Protein AF-A0A7S2HS00-F1 (afdb_monomer)

Structure (mmCIF, N/CA/C/O backbone):
data_AF-A0A7S2HS00-F1
#
_entry.id   AF-A0A7S2HS00-F1
#
loop_
_atom_site.group_PDB
_atom_site.id
_atom_site.type_symbol
_atom_site.label_atom_id
_atom_site.label_alt_id
_atom_site.label_comp_id
_atom_site.label_asym_id
_atom_site.label_entity_id
_atom_site.label_seq_id
_atom_site.pdbx_PDB_ins_code
_atom_site.Cartn_x
_atom_site.Cartn_y
_atom_site.Cartn_z
_atom_site.occupancy
_atom_site.B_iso_or_equiv
_atom_site.auth_seq_id
_atom_site.auth_comp_id
_atom_site.auth_asym_id
_atom_site.auth_atom_id
_atom_site.pdbx_PDB_model_num
ATOM 1 N N . LEU A 1 1 ? 16.076 -47.999 -52.459 1.00 52.12 1 LEU A N 1
ATOM 2 C CA . LEU A 1 1 ? 17.118 -47.129 -51.863 1.00 52.12 1 LEU A CA 1
ATOM 3 C C . LEU A 1 1 ? 16.579 -46.025 -50.929 1.00 52.12 1 LEU A C 1
ATOM 5 O O . LEU A 1 1 ? 17.383 -45.215 -50.504 1.00 52.12 1 LEU A O 1
ATOM 9 N N . ASN A 1 2 ? 15.296 -45.996 -50.517 1.00 56.28 2 ASN A N 1
ATOM 10 C CA . ASN A 1 2 ? 14.739 -44.818 -49.812 1.00 56.28 2 ASN A CA 1
ATOM 11 C C . ASN A 1 2 ? 14.137 -45.056 -48.410 1.00 56.28 2 ASN A C 1
ATOM 13 O O . ASN A 1 2 ? 13.629 -44.123 -47.804 1.00 56.28 2 ASN A O 1
ATOM 17 N N . THR A 1 3 ? 14.179 -46.273 -47.862 1.00 52.94 3 THR A N 1
ATOM 18 C CA . THR A 1 3 ? 13.573 -46.592 -46.550 1.00 52.94 3 THR A CA 1
ATOM 19 C C . THR A 1 3 ? 14.508 -46.339 -45.362 1.00 52.94 3 THR A C 1
ATOM 21 O O . THR A 1 3 ? 14.047 -45.945 -44.294 1.00 52.94 3 THR A O 1
ATOM 24 N N . HIS A 1 4 ? 15.825 -46.482 -45.542 1.00 52.22 4 HIS A N 1
ATOM 25 C CA . HIS A 1 4 ? 16.803 -46.249 -44.469 1.00 52.22 4 HIS A CA 1
ATOM 26 C C . HIS A 1 4 ? 16.978 -44.763 -44.111 1.00 52.22 4 HIS A C 1
ATOM 28 O O . HIS A 1 4 ? 17.167 -44.438 -42.942 1.00 52.22 4 HIS A O 1
ATOM 34 N N . ALA A 1 5 ? 16.855 -43.857 -45.086 1.00 54.06 5 ALA A N 1
ATOM 35 C CA . ALA A 1 5 ? 16.971 -42.415 -44.854 1.00 54.06 5 ALA A CA 1
ATOM 36 C C . ALA A 1 5 ? 15.783 -41.847 -44.050 1.00 54.06 5 ALA A C 1
ATOM 38 O O . ALA A 1 5 ? 15.967 -40.999 -43.180 1.00 54.06 5 ALA A O 1
ATOM 39 N N . VAL A 1 6 ? 14.572 -42.366 -44.284 1.00 58.53 6 VAL A N 1
ATOM 40 C CA . VAL A 1 6 ? 13.351 -41.940 -43.576 1.00 58.53 6 VAL A CA 1
ATOM 41 C C . VAL A 1 6 ? 13.361 -42.412 -42.118 1.00 58.53 6 VAL A C 1
ATOM 43 O O . VAL A 1 6 ? 13.014 -41.645 -41.223 1.00 58.53 6 VAL A O 1
ATOM 46 N N . ALA A 1 7 ? 13.827 -43.638 -41.857 1.00 58.53 7 ALA A N 1
ATOM 47 C CA . ALA A 1 7 ? 13.957 -44.164 -40.496 1.00 58.53 7 ALA A CA 1
ATOM 48 C C . ALA A 1 7 ? 14.999 -43.391 -39.662 1.00 58.53 7 ALA A C 1
ATOM 50 O O . ALA A 1 7 ? 14.760 -43.098 -38.491 1.00 58.53 7 ALA A O 1
ATOM 51 N N . ALA A 1 8 ? 16.125 -43.005 -40.271 1.00 59.31 8 ALA A N 1
ATOM 52 C CA . ALA A 1 8 ? 17.150 -42.196 -39.611 1.00 59.31 8 ALA A CA 1
ATOM 53 C C . ALA A 1 8 ? 16.656 -40.771 -39.297 1.00 59.31 8 ALA A C 1
ATOM 55 O O . ALA A 1 8 ? 16.894 -40.263 -38.203 1.00 59.31 8 ALA A O 1
ATOM 56 N N . SER A 1 9 ? 15.911 -40.153 -40.221 1.00 59.19 9 SER A N 1
ATOM 57 C CA . SER A 1 9 ? 15.316 -38.825 -40.023 1.00 59.19 9 SER A CA 1
ATOM 58 C C . SER A 1 9 ? 14.244 -38.826 -38.924 1.00 59.19 9 SER A C 1
ATOM 60 O O . SER A 1 9 ? 14.282 -37.972 -38.042 1.00 59.19 9 SER A O 1
ATOM 62 N N . ALA A 1 10 ? 13.362 -39.832 -38.889 1.00 63.59 10 ALA A N 1
ATOM 63 C CA . ALA A 1 10 ? 12.357 -39.972 -37.831 1.00 63.59 10 ALA A CA 1
ATOM 64 C C . ALA A 1 10 ? 12.987 -40.210 -36.443 1.00 63.59 10 ALA A C 1
ATOM 66 O O . ALA A 1 10 ? 12.515 -39.668 -35.442 1.00 63.59 10 ALA A O 1
ATOM 67 N N . SER A 1 11 ? 14.083 -40.975 -36.382 1.00 70.31 11 SER A N 1
ATOM 68 C CA . SER A 1 11 ? 14.831 -41.211 -35.143 1.00 70.31 11 SER A CA 1
ATOM 69 C C . SER A 1 11 ? 15.542 -39.955 -34.629 1.00 70.31 11 SER A C 1
ATOM 71 O O . SER A 1 11 ? 15.651 -39.784 -33.415 1.00 70.31 11 SER A O 1
ATOM 73 N N . ALA A 1 12 ? 16.021 -39.082 -35.520 1.00 69.62 12 ALA A N 1
ATOM 74 C CA . ALA A 1 12 ? 16.642 -37.814 -35.143 1.00 69.62 12 ALA A CA 1
ATOM 75 C C . ALA A 1 12 ? 15.605 -36.836 -34.563 1.00 69.62 12 ALA A C 1
ATOM 77 O O . ALA A 1 12 ? 15.808 -36.298 -33.477 1.00 69.62 12 ALA A O 1
ATOM 78 N N . THR A 1 13 ? 14.442 -36.701 -35.209 1.00 74.75 13 THR A N 1
ATOM 79 C CA . THR A 1 13 ? 13.351 -35.835 -34.731 1.00 74.75 13 THR A CA 1
ATOM 80 C C . THR A 1 13 ? 12.754 -36.309 -33.401 1.00 74.75 13 THR A C 1
ATOM 82 O O . THR A 1 13 ? 12.381 -35.494 -32.559 1.00 74.75 13 THR A O 1
ATOM 85 N N . ALA A 1 14 ? 12.664 -37.624 -33.173 1.00 73.50 14 ALA A N 1
ATOM 86 C CA . ALA A 1 14 ? 12.200 -38.164 -31.893 1.00 73.50 14 ALA A CA 1
ATOM 87 C C . ALA A 1 14 ? 13.172 -37.849 -30.742 1.00 73.50 14 ALA A C 1
ATOM 89 O O . ALA A 1 14 ? 12.737 -37.548 -29.630 1.00 73.50 14 ALA A O 1
ATOM 90 N N . ARG A 1 15 ? 14.481 -37.879 -31.017 1.00 76.44 15 ARG A N 1
ATOM 91 C CA . ARG A 1 15 ? 15.527 -37.567 -30.038 1.00 76.44 15 ARG A CA 1
ATOM 92 C C . ARG A 1 15 ? 15.544 -36.082 -29.674 1.00 76.44 15 ARG A C 1
ATOM 94 O O . ARG A 1 15 ? 15.585 -35.757 -28.495 1.00 76.44 15 ARG A O 1
ATOM 101 N N . GLU A 1 16 ? 15.399 -35.208 -30.664 1.00 74.38 16 GLU A N 1
ATOM 102 C CA . GLU A 1 16 ? 15.321 -33.756 -30.467 1.00 74.38 16 GLU A CA 1
ATOM 103 C C . GLU A 1 16 ? 14.100 -33.355 -29.619 1.00 74.38 16 GLU A C 1
ATOM 105 O O . GLU A 1 16 ? 14.218 -32.580 -28.671 1.00 74.38 16 GLU A O 1
ATOM 110 N N . LYS A 1 17 ? 12.932 -33.968 -29.867 1.00 78.62 17 LYS A N 1
ATOM 111 C CA . LYS A 1 17 ? 11.735 -33.754 -29.033 1.00 78.62 17 LYS A CA 1
ATOM 112 C C . LYS A 1 17 ? 11.910 -34.253 -27.597 1.00 78.62 17 LYS A C 1
ATOM 114 O O . LYS A 1 17 ? 11.411 -33.617 -26.670 1.00 78.62 17 LYS A O 1
ATOM 119 N N . ALA A 1 18 ? 12.599 -35.378 -27.402 1.00 77.31 18 ALA A N 1
ATOM 120 C CA . ALA A 1 18 ? 12.869 -35.915 -26.070 1.00 77.31 18 ALA A CA 1
ATOM 121 C C . ALA A 1 18 ? 13.836 -35.018 -25.278 1.00 77.31 18 ALA A C 1
ATOM 123 O O . ALA A 1 18 ? 13.606 -34.764 -24.096 1.00 77.31 18 ALA A O 1
ATOM 124 N N . GLU A 1 19 ? 14.872 -34.488 -25.933 1.00 80.62 19 GLU A N 1
ATOM 125 C CA . GLU A 1 19 ? 15.810 -33.533 -25.334 1.00 80.62 19 GLU A CA 1
ATOM 126 C C . GLU A 1 19 ? 15.106 -32.213 -24.980 1.00 80.62 19 GLU A C 1
ATOM 128 O O . GLU A 1 19 ? 15.247 -31.720 -23.861 1.00 80.62 19 GLU A O 1
ATOM 133 N N . GLN A 1 20 ? 14.252 -31.690 -25.864 1.00 78.44 20 GLN A N 1
ATOM 134 C CA . GLN A 1 20 ? 13.478 -30.475 -25.596 1.00 78.44 20 GLN A CA 1
ATOM 135 C C . GLN A 1 20 ? 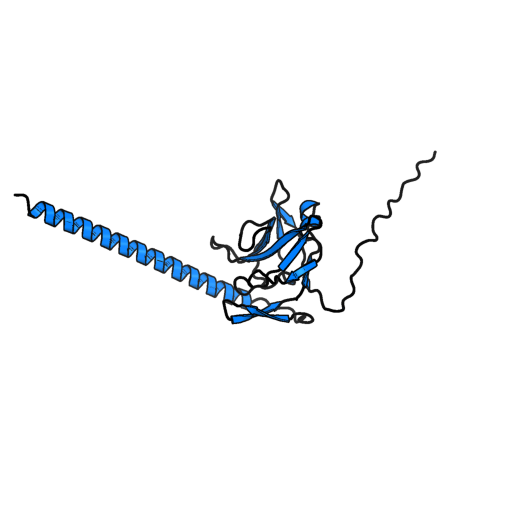12.490 -30.650 -24.428 1.00 78.44 20 GLN A C 1
ATOM 137 O O . GLN A 1 20 ? 12.363 -29.761 -23.583 1.00 78.44 20 GLN A O 1
ATOM 142 N N . ALA A 1 21 ? 11.836 -31.812 -24.328 1.00 78.12 21 ALA A N 1
ATOM 143 C CA . ALA A 1 21 ? 10.960 -32.139 -23.205 1.00 78.12 21 ALA A CA 1
ATOM 144 C C . ALA A 1 21 ? 11.732 -32.250 -21.878 1.00 78.12 21 ALA A C 1
ATOM 146 O O . ALA A 1 21 ? 11.260 -31.759 -20.853 1.00 78.12 21 ALA A O 1
ATOM 147 N N . GLN A 1 22 ? 12.937 -32.833 -21.885 1.00 79.81 22 GLN A N 1
ATOM 148 C CA . GLN A 1 22 ? 13.793 -32.891 -20.696 1.00 79.81 22 GLN A CA 1
ATOM 149 C C . GLN A 1 22 ? 14.272 -31.505 -20.250 1.00 79.81 22 GLN A C 1
ATOM 151 O O . GLN A 1 22 ? 14.261 -31.213 -19.053 1.00 79.81 22 GLN A O 1
ATOM 156 N N . VAL A 1 23 ? 14.654 -30.636 -21.191 1.00 79.81 23 VAL A N 1
ATOM 157 C CA . VAL A 1 23 ? 15.053 -29.252 -20.890 1.00 79.81 23 VAL A CA 1
ATOM 158 C C . VAL A 1 23 ? 13.879 -28.469 -20.299 1.00 79.81 23 VAL A C 1
ATOM 160 O O . VAL A 1 23 ? 14.041 -27.811 -19.273 1.00 79.81 23 VAL A O 1
ATOM 163 N N . SER A 1 24 ? 12.685 -28.594 -20.884 1.00 79.75 24 SER A N 1
ATOM 164 C CA . SER A 1 24 ? 11.474 -27.938 -20.382 1.00 79.75 24 SER A CA 1
ATOM 165 C C . SER A 1 24 ? 11.074 -28.438 -18.989 1.00 79.75 24 SER A C 1
ATOM 167 O O . SER A 1 24 ? 10.797 -27.628 -18.106 1.00 79.75 24 SER A O 1
ATOM 169 N N . ALA A 1 25 ? 11.130 -29.751 -18.744 1.00 78.06 25 ALA A N 1
ATOM 170 C CA . ALA A 1 25 ? 10.836 -30.325 -17.432 1.00 78.06 25 ALA A CA 1
ATOM 171 C C . ALA A 1 25 ? 11.837 -29.867 -16.359 1.00 78.06 25 ALA A C 1
ATOM 173 O O . ALA A 1 25 ? 11.449 -29.572 -15.229 1.00 78.06 25 ALA A O 1
ATOM 174 N N . ARG A 1 26 ? 13.126 -29.758 -16.711 1.00 78.12 26 ARG A N 1
ATOM 175 C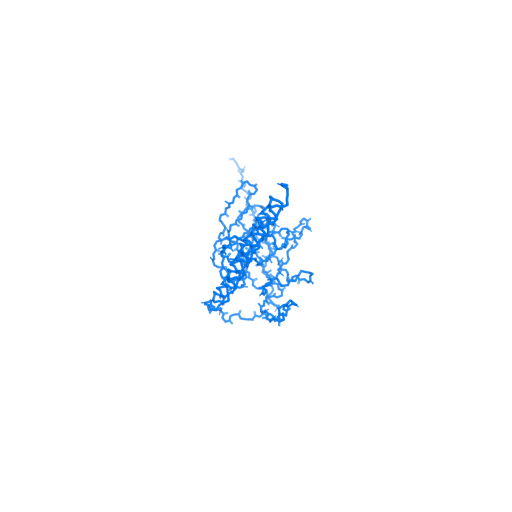 CA . ARG A 1 26 ? 14.157 -29.242 -15.803 1.00 78.12 26 ARG A CA 1
ATOM 176 C C . ARG A 1 26 ? 13.947 -27.761 -15.492 1.00 78.12 26 ARG A C 1
ATOM 178 O O . ARG A 1 26 ? 14.070 -27.380 -14.333 1.00 78.12 26 ARG A O 1
ATOM 185 N N . ALA A 1 27 ? 13.599 -26.951 -16.491 1.00 75.81 27 ALA A N 1
ATOM 186 C CA . ALA A 1 27 ? 13.279 -25.539 -16.293 1.00 75.81 27 ALA A CA 1
ATOM 187 C C . ALA A 1 27 ? 12.050 -25.361 -15.389 1.00 75.81 27 ALA A C 1
ATOM 189 O O . ALA A 1 27 ? 12.101 -24.594 -14.434 1.00 75.81 27 ALA A O 1
ATOM 190 N N . ALA A 1 28 ? 10.982 -26.132 -15.617 1.00 77.94 28 ALA A N 1
ATOM 191 C CA . ALA A 1 28 ? 9.788 -26.100 -14.773 1.00 77.94 28 ALA A CA 1
ATOM 192 C C . ALA A 1 28 ? 10.091 -26.494 -13.318 1.00 77.94 28 ALA A C 1
ATOM 194 O O . ALA A 1 28 ? 9.566 -25.879 -12.391 1.00 77.94 28 ALA A O 1
ATOM 195 N N . ARG A 1 29 ? 10.968 -27.486 -13.108 1.00 79.56 29 ARG A N 1
ATOM 196 C CA . ARG A 1 29 ? 11.377 -27.902 -11.762 1.00 79.56 29 ARG A CA 1
ATOM 197 C C . ARG A 1 29 ? 12.195 -26.830 -11.048 1.00 79.56 29 ARG A C 1
ATOM 199 O O . ARG A 1 29 ? 11.946 -26.590 -9.877 1.00 79.56 29 ARG A O 1
ATOM 206 N N . LEU A 1 30 ? 13.111 -26.167 -11.754 1.00 76.00 30 LEU A N 1
ATOM 207 C CA . LEU A 1 30 ? 13.894 -25.061 -11.198 1.00 76.00 30 LEU A CA 1
ATOM 208 C C . LEU A 1 30 ? 13.001 -23.879 -10.800 1.00 76.00 30 LEU A C 1
ATOM 210 O O . LEU A 1 30 ? 13.152 -23.360 -9.704 1.00 76.00 30 LEU A O 1
ATOM 214 N N . VAL A 1 31 ? 12.012 -23.526 -11.629 1.00 76.06 31 VAL A N 1
ATOM 215 C CA . VAL A 1 31 ? 11.028 -22.478 -11.296 1.00 76.06 31 VAL A CA 1
ATOM 216 C C . VAL A 1 31 ? 10.184 -22.865 -10.075 1.00 76.06 31 VAL A C 1
ATOM 218 O O . VAL A 1 31 ? 9.865 -22.017 -9.246 1.00 76.06 31 VAL A O 1
ATOM 221 N N . ALA A 1 32 ? 9.809 -24.139 -9.941 1.00 73.31 32 ALA A N 1
ATOM 222 C CA . ALA A 1 32 ? 9.067 -24.618 -8.776 1.00 73.31 32 ALA A CA 1
ATOM 223 C C . ALA A 1 32 ? 9.925 -24.626 -7.496 1.00 73.31 32 ALA A C 1
ATOM 225 O O . ALA A 1 32 ? 9.439 -24.231 -6.439 1.00 73.31 32 ALA A O 1
ATOM 226 N N . GLU A 1 33 ? 11.190 -25.047 -7.594 1.00 75.81 33 GLU A N 1
ATOM 227 C CA . GLU A 1 33 ? 12.163 -25.019 -6.493 1.00 75.81 33 GLU A CA 1
ATOM 228 C C . GLU A 1 33 ? 12.447 -23.575 -6.042 1.00 75.81 33 GLU A C 1
ATOM 230 O O . GLU A 1 33 ? 12.461 -23.306 -4.844 1.00 75.81 33 GLU A O 1
ATOM 235 N N . GLU A 1 34 ? 12.584 -22.635 -6.982 1.00 71.44 34 GLU A N 1
ATOM 236 C CA . GLU A 1 34 ? 12.765 -21.207 -6.702 1.00 71.44 34 GLU A CA 1
ATOM 237 C C . GLU A 1 34 ? 11.537 -20.611 -6.005 1.00 71.44 34 GLU A C 1
ATOM 239 O O . GLU A 1 34 ? 11.675 -20.020 -4.938 1.00 71.44 34 GLU A O 1
ATOM 244 N N . LYS A 1 35 ? 10.321 -20.865 -6.513 1.00 65.31 35 LYS A N 1
ATOM 245 C CA . LYS A 1 35 ? 9.079 -20.427 -5.851 1.00 65.31 35 LYS A CA 1
ATOM 246 C C . LYS A 1 35 ? 8.942 -20.968 -4.428 1.00 65.31 35 LYS A C 1
ATOM 248 O O . LYS A 1 35 ? 8.497 -20.241 -3.543 1.00 65.31 35 LYS A O 1
ATOM 253 N N . ALA A 1 36 ? 9.308 -22.230 -4.203 1.00 66.56 36 ALA A N 1
ATOM 254 C CA . ALA A 1 36 ? 9.266 -22.836 -2.876 1.00 66.56 36 ALA A CA 1
ATOM 255 C C . ALA A 1 36 ? 10.312 -22.221 -1.931 1.00 66.56 36 ALA A C 1
ATOM 257 O O . ALA A 1 36 ? 10.012 -21.975 -0.764 1.00 66.56 36 ALA A O 1
ATOM 258 N N . ALA A 1 37 ? 11.516 -21.931 -2.433 1.00 59.47 37 ALA A N 1
ATOM 259 C CA . ALA A 1 37 ? 12.563 -21.268 -1.663 1.00 59.47 37 ALA A CA 1
ATOM 260 C C . ALA A 1 37 ? 12.180 -19.826 -1.300 1.00 59.47 37 ALA A C 1
ATOM 262 O O . ALA A 1 37 ? 12.394 -19.416 -0.161 1.00 59.47 37 ALA A O 1
ATOM 263 N N . THR A 1 38 ? 11.564 -19.081 -2.223 1.00 61.78 38 THR A N 1
ATOM 264 C CA . THR A 1 38 ? 11.045 -17.734 -1.953 1.00 61.78 38 THR A CA 1
ATOM 265 C C . THR A 1 38 ? 9.940 -17.774 -0.904 1.00 61.78 38 THR A C 1
ATOM 267 O O . THR A 1 38 ? 10.012 -17.021 0.056 1.00 61.78 38 THR A O 1
ATOM 270 N N . ALA A 1 39 ? 8.972 -18.691 -1.018 1.00 59.56 39 ALA A N 1
ATOM 271 C CA . ALA A 1 39 ? 7.906 -18.833 -0.024 1.00 59.56 39 ALA A CA 1
ATOM 272 C C . ALA A 1 39 ? 8.455 -19.140 1.382 1.00 59.56 39 ALA A C 1
ATOM 274 O O . ALA A 1 39 ? 8.054 -18.499 2.351 1.00 59.56 39 ALA A O 1
ATOM 275 N N . ALA A 1 40 ? 9.427 -20.053 1.486 1.00 54.53 40 ALA A N 1
ATOM 276 C CA . ALA A 1 40 ? 10.075 -20.381 2.756 1.00 54.53 40 ALA A CA 1
ATOM 277 C C . ALA A 1 40 ? 10.907 -19.213 3.320 1.00 54.53 40 ALA A C 1
ATOM 279 O O . ALA A 1 40 ? 10.957 -19.016 4.532 1.00 54.53 40 ALA A O 1
ATOM 280 N N . ALA A 1 41 ? 11.554 -18.423 2.457 1.00 54.34 41 ALA A N 1
ATOM 281 C CA . ALA A 1 41 ? 12.295 -17.234 2.869 1.00 54.34 41 ALA A CA 1
ATOM 282 C C . ALA A 1 41 ? 11.362 -16.116 3.359 1.00 54.34 41 ALA A C 1
ATOM 284 O O . ALA A 1 41 ? 11.677 -15.467 4.353 1.00 54.34 41 ALA A O 1
ATOM 285 N N . THR A 1 42 ? 10.207 -15.925 2.713 1.00 56.72 42 THR A N 1
ATOM 286 C CA . THR A 1 42 ? 9.163 -14.991 3.158 1.00 56.72 42 THR A CA 1
ATOM 287 C C . THR A 1 42 ? 8.596 -15.401 4.518 1.00 56.72 42 THR A C 1
ATOM 289 O O . THR A 1 42 ? 8.460 -14.559 5.400 1.00 56.72 42 THR A O 1
ATOM 292 N N . GLU A 1 43 ? 8.340 -16.695 4.731 1.00 58.38 43 GLU A N 1
ATOM 293 C CA . GLU A 1 43 ? 7.851 -17.220 6.014 1.00 58.38 43 GLU A CA 1
ATOM 294 C C . GLU A 1 43 ? 8.887 -17.047 7.139 1.00 58.38 43 GLU A C 1
ATOM 296 O O . GLU A 1 43 ? 8.554 -16.636 8.251 1.00 58.38 43 GLU A O 1
ATOM 301 N N . LEU A 1 44 ? 10.172 -17.271 6.838 1.00 54.62 44 LEU A N 1
ATOM 302 C CA . LEU A 1 44 ? 11.255 -17.036 7.791 1.00 54.62 44 LEU A CA 1
ATOM 303 C C . LEU A 1 44 ? 11.421 -15.540 8.104 1.00 54.62 44 LEU A C 1
ATOM 305 O O . LEU A 1 44 ? 11.595 -15.184 9.267 1.00 54.62 44 LEU A O 1
ATOM 309 N N . ALA A 1 45 ? 11.339 -14.663 7.100 1.00 53.88 45 ALA A N 1
ATOM 310 C CA . ALA A 1 45 ? 11.439 -13.215 7.284 1.00 53.88 45 ALA A CA 1
ATOM 311 C C . ALA A 1 45 ? 10.288 -12.660 8.141 1.00 53.88 45 ALA A C 1
ATOM 313 O O . ALA A 1 45 ? 10.535 -11.835 9.019 1.00 53.88 45 ALA A O 1
ATOM 314 N N . ALA A 1 46 ? 9.069 -13.179 7.961 1.00 54.62 46 ALA A N 1
ATOM 315 C CA . ALA A 1 46 ? 7.914 -12.835 8.788 1.00 54.62 46 ALA A CA 1
ATOM 316 C C . ALA A 1 46 ? 8.089 -13.246 10.266 1.00 54.62 46 ALA A C 1
ATOM 318 O O . ALA A 1 46 ? 7.541 -12.601 11.151 1.00 54.62 46 ALA A O 1
ATOM 319 N N . SER A 1 47 ? 8.890 -14.281 10.555 1.00 51.06 47 SER A N 1
ATOM 320 C CA . SER A 1 47 ? 9.132 -14.761 11.927 1.00 51.06 47 SER A CA 1
ATOM 321 C C . SER A 1 47 ? 10.178 -13.972 12.733 1.00 51.06 47 SER A C 1
ATOM 323 O O . SER A 1 47 ? 10.333 -14.227 13.925 1.00 51.06 47 SER A O 1
ATOM 325 N N . ILE A 1 48 ? 10.922 -13.049 12.106 1.00 50.78 48 ILE A N 1
ATOM 326 C CA . ILE A 1 48 ? 12.093 -12.384 12.719 1.00 50.78 48 ILE A CA 1
ATOM 327 C C . ILE A 1 48 ? 11.775 -10.968 13.236 1.00 50.78 48 ILE A C 1
ATOM 329 O O . ILE A 1 48 ? 12.571 -10.388 13.975 1.00 50.78 48 ILE A O 1
ATOM 333 N N . ILE A 1 49 ? 10.608 -10.412 12.915 1.00 51.00 49 ILE A N 1
ATOM 334 C CA . ILE A 1 49 ? 10.191 -9.105 13.429 1.00 51.00 49 ILE A CA 1
ATOM 335 C C . ILE A 1 49 ? 9.421 -9.332 14.736 1.00 51.00 49 ILE A C 1
ATOM 337 O O . ILE A 1 49 ? 8.337 -9.908 14.725 1.00 51.00 49 ILE A O 1
ATOM 341 N N . GLU A 1 50 ? 9.982 -8.897 15.870 1.00 44.56 50 GLU A N 1
ATOM 342 C CA . GLU A 1 50 ? 9.209 -8.757 17.111 1.00 44.56 50 GLU A CA 1
ATOM 343 C C . GLU A 1 50 ? 8.134 -7.689 16.876 1.00 44.56 50 GLU A C 1
ATOM 345 O O . GLU A 1 50 ? 8.415 -6.488 16.884 1.00 44.56 50 GLU A O 1
ATOM 350 N N . GLU A 1 51 ? 6.906 -8.131 16.602 1.00 51.53 51 GLU A N 1
ATOM 351 C CA . GLU A 1 51 ? 5.752 -7.244 16.509 1.00 51.53 51 GLU A CA 1
ATOM 352 C C . GLU A 1 51 ? 5.545 -6.554 17.869 1.00 51.53 51 GLU A C 1
ATOM 354 O O . GLU A 1 51 ? 5.479 -7.236 18.899 1.00 51.53 51 GLU A O 1
ATOM 359 N N . PRO A 1 52 ? 5.462 -5.213 17.924 1.00 48.59 52 PRO A N 1
ATOM 360 C CA . PRO A 1 52 ? 5.178 -4.521 19.173 1.00 48.59 52 PRO A CA 1
ATOM 361 C C . PRO A 1 52 ? 3.819 -4.978 19.734 1.00 48.59 52 PRO A C 1
ATOM 363 O O . PRO A 1 52 ? 2.841 -5.081 18.999 1.00 48.59 52 PRO A O 1
ATOM 366 N N . GLU A 1 53 ? 3.737 -5.209 21.050 1.00 52.44 53 GLU A N 1
ATOM 367 C CA . GLU A 1 53 ? 2.540 -5.694 21.775 1.00 52.44 53 GLU A CA 1
ATOM 368 C C . GLU A 1 53 ? 1.298 -4.771 21.696 1.00 52.44 53 GLU A C 1
ATOM 370 O O . GLU A 1 53 ? 0.260 -5.069 22.299 1.00 52.44 53 GLU A O 1
ATOM 375 N N . GLU A 1 54 ? 1.344 -3.669 20.940 1.00 55.41 54 GLU A N 1
ATOM 376 C CA . GLU A 1 54 ? 0.200 -2.785 20.699 1.00 55.41 54 GLU A CA 1
ATOM 377 C C . GLU A 1 54 ? -0.785 -3.416 19.708 1.00 55.41 54 GLU A C 1
ATOM 379 O O . GLU A 1 54 ? -0.940 -3.040 18.553 1.00 55.41 54 GLU A O 1
ATOM 384 N N . THR A 1 55 ? -1.486 -4.420 20.216 1.00 58.12 55 THR A N 1
ATOM 385 C CA . THR A 1 55 ? -2.529 -5.173 19.520 1.00 58.12 55 THR A CA 1
ATOM 386 C C . THR A 1 55 ? -3.927 -4.581 19.709 1.00 58.12 55 THR A C 1
ATOM 388 O O . THR A 1 55 ? -4.918 -5.119 19.206 1.00 58.12 55 THR A O 1
ATOM 391 N N . SER A 1 56 ? -4.023 -3.489 20.471 1.00 69.94 56 SER A N 1
ATOM 392 C CA . SER A 1 56 ? -5.283 -2.824 20.789 1.00 69.94 56 SER A CA 1
ATOM 393 C C . SER A 1 56 ? -5.905 -2.241 19.519 1.00 69.94 56 SER A C 1
ATOM 395 O O . SER A 1 56 ? -5.314 -1.385 18.872 1.00 69.94 56 SER A O 1
ATOM 397 N N . GLY A 1 57 ? -7.101 -2.709 19.155 1.00 78.00 57 GLY A N 1
ATOM 398 C CA . GLY A 1 57 ? -7.832 -2.259 17.963 1.00 78.00 57 GLY A CA 1
ATOM 399 C C . GLY A 1 57 ? -7.609 -3.095 16.697 1.00 78.00 57 GLY A C 1
ATOM 400 O O . GLY A 1 57 ? -8.335 -2.904 15.722 1.00 78.00 57 GLY A O 1
ATOM 401 N N . MET A 1 58 ? -6.678 -4.056 16.703 1.00 87.50 58 MET A N 1
ATOM 402 C CA . MET A 1 58 ? -6.557 -5.025 15.610 1.00 87.50 58 MET A CA 1
ATOM 403 C C . MET A 1 58 ? -7.645 -6.104 15.697 1.00 87.50 58 MET A C 1
ATOM 405 O O . MET A 1 58 ? -7.932 -6.644 16.766 1.00 87.50 58 MET A O 1
ATOM 409 N N . ILE A 1 59 ? -8.192 -6.475 14.545 1.00 88.25 59 ILE A N 1
ATOM 410 C CA . ILE A 1 59 ? -9.161 -7.553 14.346 1.00 88.25 59 ILE A CA 1
ATOM 411 C C . ILE A 1 59 ? -8.503 -8.760 13.671 1.00 88.25 59 ILE A C 1
ATOM 413 O O . ILE A 1 59 ? -7.495 -8.626 12.979 1.00 88.25 59 ILE A O 1
ATOM 417 N N . GLU A 1 60 ? -9.086 -9.945 13.857 1.00 88.88 60 GLU A N 1
ATOM 418 C CA . GLU A 1 60 ? -8.727 -11.135 13.082 1.00 88.88 60 GLU A CA 1
ATOM 419 C C . GLU A 1 60 ? -9.632 -11.256 11.855 1.00 88.88 60 GLU A C 1
ATOM 421 O O . GLU A 1 60 ? -10.859 -11.290 11.981 1.00 88.88 60 GLU A O 1
ATOM 426 N N . VAL A 1 61 ? -9.030 -11.382 10.676 1.00 84.75 61 VAL A N 1
ATOM 427 C CA . VAL A 1 61 ? -9.731 -11.617 9.409 1.00 84.75 61 VAL A CA 1
ATOM 428 C C . VAL A 1 61 ? -9.194 -12.900 8.790 1.00 84.75 61 VAL A C 1
ATOM 430 O O . VAL A 1 61 ? -8.000 -13.176 8.849 1.00 84.75 61 VAL A O 1
ATOM 433 N N . SER A 1 62 ? -10.073 -13.731 8.237 1.00 81.81 62 SER A N 1
ATOM 434 C CA . SER A 1 62 ? -9.657 -14.948 7.535 1.00 81.81 62 SER A CA 1
ATOM 435 C C . SER A 1 62 ? -9.331 -14.629 6.080 1.00 81.81 62 SER A C 1
ATOM 437 O O . SER A 1 62 ? -10.158 -14.046 5.382 1.00 81.81 62 SER A O 1
ATOM 439 N N . ASP A 1 63 ? -8.146 -15.031 5.628 1.00 73.31 63 ASP A N 1
ATOM 440 C CA . ASP A 1 63 ? -7.780 -15.043 4.215 1.00 73.31 63 ASP A CA 1
ATOM 441 C C . ASP A 1 63 ? -8.621 -16.125 3.506 1.00 73.31 63 ASP A C 1
ATOM 443 O O 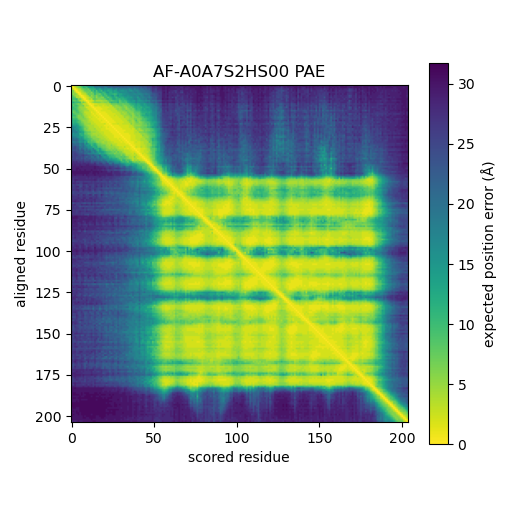. ASP A 1 63 ? -8.539 -17.302 3.877 1.00 73.31 63 ASP A O 1
ATOM 447 N N . PRO A 1 64 ? -9.446 -15.765 2.510 1.00 67.31 64 PRO A N 1
ATOM 448 C CA . PRO A 1 64 ? -10.336 -16.713 1.845 1.00 67.31 64 PRO A CA 1
ATOM 449 C C . PRO A 1 64 ? -9.597 -17.761 0.996 1.00 67.31 64 PRO A C 1
ATOM 451 O O . PRO A 1 64 ? -10.158 -18.825 0.732 1.00 67.31 64 PRO A O 1
ATOM 454 N N . ILE A 1 65 ? -8.356 -17.491 0.577 1.00 68.69 65 ILE A N 1
ATOM 455 C CA . ILE A 1 65 ? -7.556 -18.373 -0.280 1.00 68.69 65 ILE A CA 1
ATOM 456 C C . ILE A 1 65 ? -6.792 -19.384 0.572 1.00 68.69 65 ILE A C 1
ATOM 458 O O . ILE A 1 65 ? -6.803 -20.584 0.290 1.00 68.69 65 ILE A O 1
ATOM 462 N N . THR A 1 66 ? -6.101 -18.903 1.607 1.00 71.56 66 THR A N 1
ATOM 463 C CA . THR A 1 66 ? -5.216 -19.743 2.430 1.00 71.56 66 THR A CA 1
ATOM 464 C C . THR A 1 66 ? -5.900 -20.291 3.680 1.00 71.56 66 THR A C 1
ATOM 466 O O . TH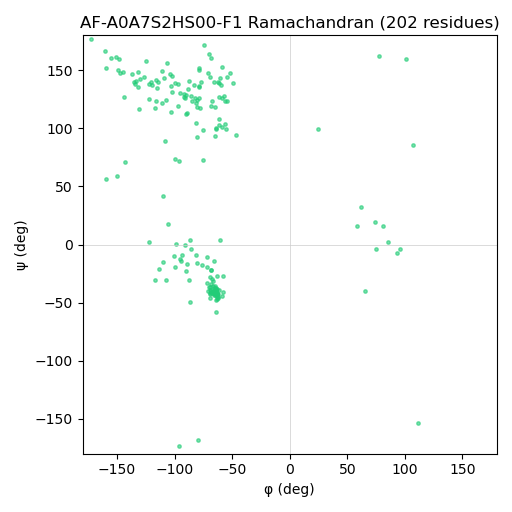R A 1 66 ? -5.390 -21.228 4.292 1.00 71.56 66 THR A O 1
ATOM 469 N N . ASN A 1 67 ? -7.063 -19.744 4.049 1.00 74.06 67 ASN A N 1
ATOM 470 C CA . ASN A 1 67 ? -7.777 -20.010 5.300 1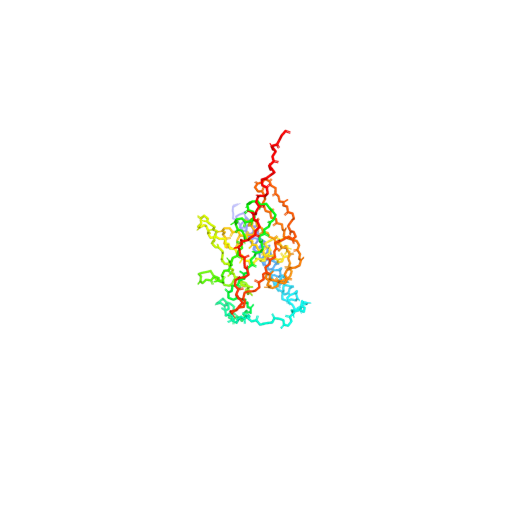.00 74.06 67 ASN A CA 1
ATOM 471 C C . ASN A 1 67 ? -6.949 -19.685 6.562 1.00 74.06 67 ASN A C 1
ATOM 473 O O . ASN A 1 67 ? -7.290 -20.110 7.670 1.00 74.06 67 ASN A O 1
ATOM 477 N N . ASN A 1 68 ? -5.864 -18.925 6.396 1.00 80.06 68 ASN A N 1
ATOM 478 C CA . ASN A 1 68 ? -5.068 -18.405 7.494 1.00 80.06 68 ASN A CA 1
ATOM 479 C C . ASN A 1 68 ? -5.756 -17.183 8.097 1.00 80.06 68 ASN A C 1
ATOM 481 O O . ASN A 1 68 ? -6.469 -16.441 7.421 1.00 80.06 68 ASN A O 1
ATOM 485 N N . LYS A 1 69 ? -5.539 -16.962 9.391 1.00 83.88 69 LYS A N 1
ATOM 486 C CA . LYS A 1 69 ? -5.990 -15.742 10.054 1.00 83.88 69 LYS A CA 1
ATOM 487 C C . LYS A 1 69 ? -4.902 -14.686 9.962 1.00 83.88 69 LYS A C 1
ATOM 489 O O . LYS A 1 69 ? -3.768 -14.947 10.350 1.00 83.88 69 LYS A O 1
ATOM 494 N N . ILE A 1 70 ? -5.280 -13.503 9.506 1.00 86.50 70 ILE A N 1
ATOM 495 C CA . ILE A 1 70 ? -4.450 -12.306 9.551 1.00 86.50 70 ILE A CA 1
ATOM 496 C C . ILE A 1 70 ? -4.950 -11.395 10.669 1.00 86.50 70 ILE A C 1
ATOM 498 O O . ILE A 1 70 ? -6.152 -11.346 10.948 1.00 86.50 70 ILE A O 1
ATOM 502 N N . ARG A 1 71 ? -4.035 -10.674 11.315 1.00 88.75 71 ARG A N 1
ATOM 503 C CA . ARG A 1 71 ? -4.380 -9.603 12.252 1.00 88.75 71 ARG A CA 1
ATOM 504 C C . ARG A 1 71 ? -4.183 -8.269 11.558 1.00 88.75 71 ARG A C 1
ATOM 506 O O . ARG A 1 71 ? -3.168 -8.069 10.912 1.00 88.75 71 ARG A O 1
ATOM 513 N N . CYS A 1 72 ? -5.153 -7.373 11.627 1.00 90.69 72 CYS A N 1
ATOM 514 C CA . CYS A 1 72 ? -5.042 -6.062 10.989 1.00 90.69 72 CYS A CA 1
ATOM 515 C C . CYS A 1 72 ? -6.031 -5.078 11.605 1.00 90.69 72 CYS A C 1
ATOM 517 O O . CYS A 1 72 ? -6.960 -5.483 12.298 1.00 90.69 72 CYS A O 1
ATOM 519 N N . TYR A 1 73 ? -5.884 -3.786 11.338 1.00 91.19 73 TYR A N 1
ATOM 520 C CA . TYR A 1 73 ? -6.894 -2.808 11.733 1.00 91.19 73 TYR A CA 1
ATOM 521 C C . TYR A 1 73 ? -8.080 -2.819 10.761 1.00 91.19 73 TYR A C 1
ATOM 523 O O . TYR A 1 73 ? -7.930 -3.116 9.576 1.00 91.19 73 TYR A O 1
ATOM 531 N N . HIS A 1 74 ? -9.276 -2.454 11.239 1.00 90.56 74 HIS A N 1
ATOM 532 C CA . HIS A 1 74 ? -10.408 -2.210 10.335 1.00 90.56 74 HIS A CA 1
ATOM 533 C C . HIS A 1 74 ? -10.165 -0.977 9.453 1.00 90.56 74 HIS A C 1
ATOM 535 O O . HIS A 1 74 ? -10.647 -0.880 8.322 1.00 90.56 74 HIS A O 1
ATOM 541 N N . SER A 1 75 ? -9.428 -0.005 9.980 1.00 92.88 75 SER A N 1
ATOM 542 C CA . SER A 1 75 ? -9.027 1.195 9.263 1.00 92.88 75 SER A CA 1
ATOM 543 C C . SER A 1 75 ? -7.668 1.673 9.748 1.00 92.88 75 SER A C 1
ATOM 545 O O . SER A 1 75 ? -7.326 1.537 10.922 1.00 92.88 75 SER A O 1
ATOM 547 N N . ILE A 1 76 ? -6.908 2.259 8.835 1.00 94.56 76 ILE A N 1
ATOM 548 C CA . ILE A 1 76 ? -5.636 2.917 9.117 1.00 94.56 76 ILE A CA 1
ATOM 549 C C . ILE A 1 76 ? -5.694 4.354 8.598 1.00 94.56 76 ILE A C 1
ATOM 551 O O . ILE A 1 76 ? -6.489 4.682 7.718 1.00 94.56 76 ILE A O 1
ATOM 555 N N . ARG A 1 77 ? -4.857 5.235 9.135 1.00 93.69 77 ARG A N 1
ATOM 556 C CA . ARG A 1 77 ? -4.693 6.605 8.648 1.00 93.69 77 ARG A CA 1
ATOM 557 C C . ARG A 1 77 ? -3.283 6.787 8.110 1.00 93.69 77 ARG A C 1
ATOM 559 O O . ARG A 1 77 ? -2.322 6.378 8.757 1.00 93.69 77 ARG A O 1
ATOM 566 N N . CYS A 1 78 ? -3.180 7.403 6.942 1.00 93.56 78 CYS A N 1
ATOM 567 C CA . CYS A 1 78 ? -1.922 7.773 6.315 1.00 93.56 78 CYS A CA 1
ATOM 568 C C . CYS A 1 78 ? -1.687 9.276 6.487 1.00 93.56 78 CYS A C 1
ATOM 570 O O . CYS A 1 78 ? -2.604 10.072 6.284 1.00 93.56 78 CYS A O 1
ATOM 572 N N . SER A 1 79 ? -0.465 9.666 6.836 1.00 89.88 79 SER A N 1
ATOM 573 C CA . SER A 1 79 ? -0.047 11.072 6.969 1.00 89.88 79 SER A CA 1
ATOM 574 C C . SER A 1 79 ? 0.094 11.820 5.640 1.00 89.88 79 SER A C 1
ATOM 576 O O . SER A 1 79 ? 0.282 13.032 5.644 1.00 89.88 79 SER A O 1
ATOM 578 N N . GLY A 1 80 ? 0.051 11.114 4.508 1.00 83.94 80 GLY A N 1
ATOM 579 C CA . GLY A 1 80 ? 0.416 11.683 3.216 1.00 83.94 80 GLY A CA 1
ATOM 580 C C . GLY A 1 80 ? 1.932 11.794 3.028 1.00 83.94 80 GLY A C 1
ATOM 581 O O . GLY A 1 80 ? 2.733 11.678 3.958 1.00 83.94 80 GLY A O 1
ATOM 582 N N . GLY A 1 81 ? 2.343 11.949 1.772 1.00 77.06 81 GLY A N 1
ATOM 583 C CA . GLY A 1 81 ? 3.746 12.127 1.412 1.00 77.06 81 GLY A CA 1
ATOM 584 C C . GLY A 1 81 ? 4.144 13.595 1.236 1.00 77.06 81 GLY A C 1
ATOM 585 O O . GLY A 1 81 ? 3.367 14.511 1.499 1.00 77.06 81 GLY A O 1
ATOM 586 N N . THR A 1 82 ? 5.370 13.832 0.775 1.00 70.44 82 THR A N 1
ATOM 587 C CA . THR A 1 82 ? 5.832 15.187 0.454 1.00 70.44 82 THR A CA 1
ATOM 588 C C . THR A 1 82 ? 5.339 15.565 -0.943 1.00 70.44 82 THR A C 1
ATOM 590 O O . THR A 1 82 ? 5.604 14.855 -1.906 1.00 70.44 82 THR A O 1
ATOM 593 N N . GLY A 1 83 ? 4.647 16.698 -1.066 1.00 71.06 83 GLY A N 1
ATOM 594 C CA . GLY A 1 83 ? 4.168 17.230 -2.345 1.00 71.06 83 GLY A CA 1
ATOM 595 C C . GLY A 1 83 ? 2.688 16.969 -2.632 1.00 71.06 83 GLY A C 1
ATOM 596 O O . GLY A 1 83 ? 2.055 16.091 -2.050 1.00 71.06 83 GLY A O 1
ATOM 597 N N . ILE A 1 84 ? 2.129 17.772 -3.541 1.00 69.69 84 ILE A N 1
ATOM 598 C CA . ILE A 1 84 ? 0.677 17.903 -3.746 1.00 69.69 84 ILE A CA 1
ATOM 599 C C . ILE A 1 84 ? 0.041 16.584 -4.206 1.00 69.69 84 ILE A C 1
ATOM 601 O O . ILE A 1 84 ? -1.004 16.194 -3.685 1.00 69.69 84 ILE A O 1
ATOM 605 N N . PHE A 1 85 ? 0.689 15.871 -5.136 1.00 72.69 85 PHE A N 1
ATOM 606 C CA . PHE A 1 85 ? 0.191 14.589 -5.641 1.00 72.69 85 PHE A CA 1
ATOM 607 C C . PHE A 1 85 ? 0.112 13.534 -4.531 1.00 72.69 85 PHE A C 1
ATOM 609 O O . PHE A 1 85 ? -0.900 12.851 -4.389 1.00 72.69 85 PHE A O 1
ATOM 616 N N . GLN A 1 86 ? 1.164 13.420 -3.715 1.00 71.69 86 GLN A N 1
ATOM 617 C CA . GLN A 1 86 ? 1.235 12.432 -2.636 1.00 71.69 86 GLN A CA 1
ATOM 618 C C . GLN A 1 86 ? 0.270 12.769 -1.500 1.00 71.69 86 GLN A C 1
ATOM 620 O O . GLN A 1 86 ? -0.315 11.873 -0.900 1.00 71.69 86 GLN A O 1
ATOM 625 N N . ARG A 1 87 ? 0.098 14.061 -1.204 1.00 79.94 87 ARG A N 1
ATOM 626 C CA . ARG A 1 87 ? -0.811 14.521 -0.158 1.00 79.94 87 ARG A CA 1
ATOM 627 C C . ARG A 1 87 ? -2.255 14.165 -0.504 1.00 79.94 87 ARG A C 1
ATOM 629 O O . ARG A 1 87 ? -2.874 13.387 0.203 1.00 79.94 87 ARG A O 1
ATOM 636 N N . HIS A 1 88 ? -2.766 14.617 -1.648 1.00 79.50 88 HIS A N 1
ATOM 637 C CA . HIS A 1 88 ? -4.180 14.407 -1.989 1.00 79.50 88 HIS A CA 1
ATOM 638 C C . HIS A 1 88 ? -4.553 12.952 -2.293 1.00 79.50 88 HIS A C 1
ATOM 640 O O . HIS A 1 88 ? -5.715 12.586 -2.131 1.00 79.50 88 HIS A O 1
ATOM 646 N N . ASN A 1 89 ? -3.604 12.142 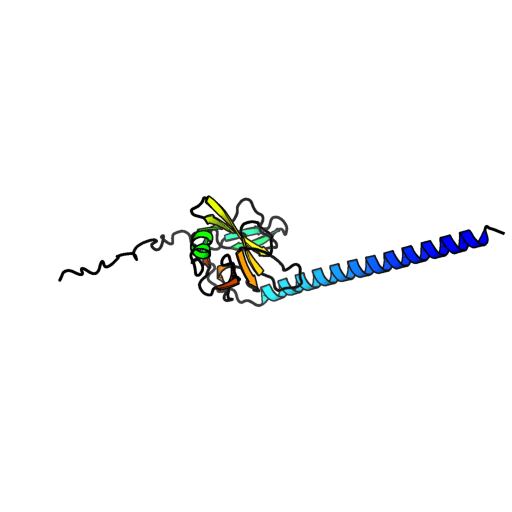-2.774 1.00 85.44 89 ASN A N 1
ATOM 647 C CA . ASN A 1 89 ? -3.889 10.752 -3.126 1.00 85.44 89 ASN A CA 1
ATOM 648 C C . ASN A 1 89 ? -3.686 9.774 -1.971 1.00 85.44 89 ASN A C 1
ATOM 650 O O . ASN A 1 89 ? -4.229 8.671 -2.040 1.00 85.44 89 ASN A O 1
ATOM 654 N N . PHE A 1 90 ? -2.869 10.122 -0.970 1.00 90.94 90 PHE A N 1
ATOM 655 C CA . PHE A 1 90 ? -2.512 9.182 0.091 1.00 90.94 90 PHE A CA 1
ATOM 656 C C . PHE A 1 90 ? -2.971 9.606 1.475 1.00 90.94 90 PHE A C 1
ATOM 658 O O . PHE A 1 90 ? -3.209 8.728 2.299 1.00 90.94 90 PHE A O 1
ATOM 665 N N . GLU A 1 91 ? -3.056 10.905 1.759 1.00 91.62 91 GLU A N 1
ATOM 666 C CA . GLU A 1 91 ? -3.403 11.397 3.089 1.00 91.62 91 GLU A CA 1
ATOM 667 C C . GLU A 1 91 ? -4.837 11.026 3.474 1.00 91.62 91 GLU A C 1
ATOM 669 O O . GLU A 1 91 ? -5.774 11.121 2.682 1.00 91.62 91 GLU A O 1
ATOM 674 N N . GLY A 1 92 ? -5.014 10.650 4.738 1.00 92.00 92 GLY A N 1
ATOM 675 C CA . GLY A 1 92 ? -6.325 10.469 5.338 1.00 92.00 92 GLY A CA 1
ATOM 676 C C . GLY A 1 92 ? -6.635 9.016 5.653 1.00 92.00 92 GLY A C 1
ATOM 677 O O . GLY A 1 92 ? -5.748 8.219 5.960 1.00 92.00 92 GLY A O 1
ATOM 678 N N . LEU A 1 93 ? -7.927 8.695 5.679 1.00 93.94 93 LEU A N 1
ATOM 679 C CA . LEU A 1 93 ? -8.422 7.399 6.128 1.00 93.94 93 LEU A CA 1
ATOM 680 C C . LEU A 1 93 ? -8.363 6.359 5.006 1.00 93.94 93 LEU A C 1
ATOM 682 O O . LEU A 1 93 ? -8.764 6.621 3.870 1.00 93.94 93 LEU A O 1
ATOM 686 N N . TRP A 1 94 ? -7.921 5.166 5.376 1.00 95.69 94 TRP A N 1
ATOM 687 C CA . TRP A 1 94 ? -7.878 3.965 4.562 1.00 95.69 94 TRP A CA 1
ATOM 688 C C . TRP A 1 94 ? -8.684 2.880 5.276 1.00 95.69 94 TRP A C 1
ATOM 690 O O . TRP A 1 94 ? -8.428 2.576 6.441 1.00 95.69 94 TRP A O 1
ATOM 700 N N . ALA A 1 95 ? -9.665 2.298 4.598 1.00 94.00 95 ALA A N 1
ATOM 701 C CA . ALA A 1 95 ? -10.512 1.247 5.149 1.00 94.00 95 ALA A CA 1
ATOM 702 C C . ALA A 1 95 ? -10.078 -0.115 4.615 1.00 94.00 95 ALA A C 1
ATOM 704 O O . ALA A 1 95 ? -9.668 -0.223 3.461 1.00 94.00 95 ALA A O 1
ATOM 705 N N . LEU A 1 96 ? -10.185 -1.161 5.433 1.00 92.38 96 LEU A N 1
ATOM 706 C CA . LEU A 1 96 ? -9.963 -2.526 4.969 1.00 92.38 96 LEU A CA 1
ATOM 707 C C . LEU A 1 96 ? -10.923 -2.826 3.804 1.00 92.38 96 LEU A C 1
ATOM 709 O O . LEU A 1 96 ? -12.133 -2.589 3.919 1.00 92.38 96 LEU A O 1
ATOM 713 N N . SER A 1 97 ? -10.391 -3.309 2.677 1.00 90.25 97 SER A N 1
ATOM 714 C CA . SER A 1 97 ? -11.207 -3.600 1.499 1.00 90.25 97 SER A CA 1
ATOM 715 C C . SER A 1 97 ? -12.235 -4.681 1.824 1.00 90.25 97 SER A C 1
ATOM 717 O O . SER A 1 97 ? -11.970 -5.647 2.538 1.00 90.25 97 SER A O 1
ATOM 719 N N . LYS A 1 98 ? -13.445 -4.493 1.294 1.00 80.50 98 LYS A N 1
ATOM 720 C CA . LYS A 1 98 ? -14.532 -5.482 1.358 1.00 80.50 98 LYS A CA 1
ATOM 721 C C . LYS A 1 98 ? -14.658 -6.289 0.068 1.00 80.50 98 LYS A C 1
ATOM 723 O O . LYS A 1 98 ? -15.358 -7.298 0.067 1.00 80.50 98 LYS A O 1
ATOM 728 N N . GLY A 1 99 ? -14.102 -5.771 -1.028 1.00 65.00 99 GLY A N 1
ATOM 729 C CA . GLY A 1 99 ? -14.294 -6.297 -2.379 1.00 65.00 99 GLY A CA 1
ATOM 730 C C . GLY A 1 99 ? -13.064 -7.001 -2.931 1.00 65.00 99 GLY A C 1
ATOM 731 O O . GLY A 1 99 ? -13.212 -7.940 -3.706 1.00 65.00 99 GLY A O 1
ATOM 732 N N . GLU A 1 100 ? -11.878 -6.572 -2.513 1.00 67.44 100 GLU A N 1
ATOM 733 C CA . GLU A 1 100 ? -10.615 -7.178 -2.903 1.00 67.44 100 GLU A CA 1
ATOM 734 C C . GLU A 1 100 ? -10.152 -8.149 -1.816 1.00 67.44 100 GLU A C 1
ATOM 736 O O . GLU A 1 100 ? -10.290 -7.894 -0.615 1.00 67.44 100 GLU A O 1
ATOM 741 N N . GLU A 1 101 ? -9.655 -9.304 -2.246 1.00 64.62 101 GLU A N 1
ATOM 742 C CA . GLU A 1 101 ? -9.219 -10.353 -1.335 1.00 64.62 101 GLU A CA 1
ATOM 743 C C . GLU A 1 101 ? -7.929 -9.942 -0.613 1.00 64.62 101 GLU A C 1
ATOM 745 O O . GLU A 1 101 ? -7.065 -9.256 -1.160 1.00 64.62 101 GLU A O 1
ATOM 750 N N . VAL A 1 102 ? -7.783 -10.410 0.628 1.00 61.84 102 VAL A N 1
ATOM 751 C CA . VAL A 1 102 ? -6.518 -10.376 1.371 1.00 61.84 102 VAL A CA 1
ATOM 752 C C . VAL A 1 102 ? -5.464 -11.095 0.524 1.00 61.84 102 VAL A C 1
ATOM 754 O O . VAL A 1 102 ? -5.478 -12.317 0.400 1.00 61.84 102 VAL A O 1
ATOM 757 N N . SER A 1 103 ? -4.579 -10.337 -0.121 1.00 61.88 103 SER A N 1
ATOM 758 C CA . SER A 1 103 ? -3.620 -10.886 -1.077 1.00 61.88 103 SER A CA 1
ATOM 759 C C . SER A 1 103 ? -2.427 -11.486 -0.342 1.00 61.88 103 SER A C 1
ATOM 761 O O . SER A 1 103 ? -1.691 -10.787 0.356 1.00 61.88 103 SER A O 1
ATOM 763 N N . GLY A 1 104 ? -2.220 -12.793 -0.514 1.00 66.75 104 GLY A N 1
ATOM 764 C CA . GLY A 1 104 ? -1.017 -13.484 -0.048 1.00 66.75 104 GLY A CA 1
ATOM 765 C C . GLY A 1 104 ? -0.816 -13.451 1.467 1.00 66.75 104 GLY A C 1
ATOM 766 O O . GLY A 1 104 ? 0.328 -13.408 1.905 1.00 66.75 104 GLY A O 1
ATOM 767 N N . GLY A 1 105 ? -1.896 -13.450 2.256 1.00 78.56 105 GLY A N 1
ATOM 768 C CA . GLY A 1 105 ? -1.823 -13.382 3.717 1.00 78.56 105 GLY A CA 1
ATOM 769 C C . GLY A 1 105 ? -1.609 -11.978 4.296 1.00 78.56 105 GLY A C 1
ATOM 770 O O . GLY A 1 105 ? -1.267 -11.867 5.470 1.00 78.56 105 GLY A O 1
ATOM 771 N N . HIS A 1 106 ? -1.825 -10.910 3.518 1.00 88.44 106 HIS A N 1
ATOM 772 C CA . HIS A 1 106 ? -1.674 -9.525 3.981 1.00 88.44 106 HIS A CA 1
ATOM 773 C C . HIS A 1 106 ? -2.920 -8.678 3.719 1.00 88.44 106 HIS A C 1
ATOM 775 O O . HIS A 1 106 ? -3.592 -8.817 2.695 1.00 88.44 106 HIS A O 1
ATOM 781 N N . ALA A 1 107 ? -3.214 -7.768 4.652 1.00 90.50 107 ALA A N 1
ATOM 782 C CA . ALA A 1 107 ? -4.365 -6.878 4.560 1.00 90.50 107 ALA A CA 1
ATOM 783 C C . ALA A 1 107 ? -4.298 -5.974 3.318 1.00 90.50 107 ALA A C 1
ATOM 785 O O . ALA A 1 107 ? -3.237 -5.478 2.941 1.00 90.50 107 ALA A O 1
ATOM 786 N N . HIS A 1 108 ? -5.458 -5.715 2.721 1.00 93.38 108 HIS A N 1
ATOM 787 C CA . HIS A 1 108 ? -5.611 -4.779 1.614 1.00 93.38 108 HIS A CA 1
ATOM 788 C C . HIS A 1 108 ? -6.503 -3.629 2.060 1.00 93.38 108 HIS A C 1
ATOM 790 O O . HIS A 1 108 ? -7.631 -3.850 2.494 1.00 93.38 108 HIS A O 1
ATOM 796 N N . TYR A 1 109 ? -6.001 -2.402 1.948 1.00 94.62 109 TYR A N 1
ATOM 797 C CA . TYR A 1 109 ? -6.748 -1.196 2.278 1.00 94.62 109 TYR A CA 1
ATOM 798 C C . TYR A 1 109 ? -7.103 -0.356 1.047 1.00 94.62 109 TYR A C 1
ATOM 800 O O . TYR A 1 109 ? -6.362 -0.299 0.065 1.00 94.62 109 TYR A O 1
ATOM 808 N N . GLU A 1 110 ? -8.229 0.341 1.134 1.00 95.06 110 GLU A N 1
ATOM 809 C CA . GLU A 1 110 ? -8.737 1.277 0.138 1.00 95.06 110 GLU A CA 1
ATOM 810 C C . GLU A 1 110 ? -8.875 2.675 0.731 1.00 95.06 110 GLU A C 1
ATOM 812 O O . GLU A 1 110 ? -9.413 2.862 1.823 1.00 95.06 110 GLU A O 1
ATOM 817 N N . HIS A 1 111 ? -8.459 3.669 -0.039 1.00 94.62 111 HIS A N 1
ATOM 818 C CA . HIS A 1 111 ? -8.670 5.077 0.242 1.00 94.62 111 HIS A CA 1
ATOM 819 C C . HIS A 1 111 ? -9.451 5.720 -0.894 1.00 94.62 111 HIS A C 1
ATOM 821 O O . HIS A 1 111 ? -9.219 5.436 -2.069 1.00 94.62 111 HIS A O 1
ATOM 827 N N . ARG A 1 112 ? -10.390 6.596 -0.535 1.00 92.75 112 ARG A N 1
ATOM 828 C CA . ARG A 1 112 ? -11.119 7.427 -1.492 1.00 92.75 112 ARG A CA 1
ATOM 829 C C . ARG A 1 112 ? -10.547 8.829 -1.436 1.00 92.75 112 ARG A C 1
ATOM 831 O O . ARG A 1 112 ? -10.698 9.513 -0.428 1.00 92.75 112 ARG A O 1
ATOM 838 N N . THR A 1 113 ? -9.929 9.236 -2.530 1.00 89.88 113 THR A N 1
ATOM 839 C CA . THR A 1 113 ? -9.351 10.568 -2.676 1.00 89.88 113 THR A CA 1
ATOM 840 C C . THR A 1 113 ? -10.456 11.627 -2.767 1.00 89.88 113 THR A C 1
ATOM 842 O O . THR A 1 113 ? -11.606 11.310 -3.106 1.00 89.88 113 THR A O 1
ATOM 845 N N . PRO A 1 114 ? -10.130 12.918 -2.569 1.00 86.06 114 PRO A N 1
ATOM 846 C CA . PRO A 1 114 ? -11.098 14.008 -2.712 1.00 86.06 114 PRO A CA 1
ATOM 847 C C . PRO A 1 114 ? -11.766 14.089 -4.094 1.00 86.06 114 PRO A C 1
ATOM 849 O O . PRO A 1 114 ? -12.893 14.563 -4.210 1.00 86.06 114 PRO A O 1
ATOM 852 N N . ASN A 1 115 ? -11.099 13.609 -5.150 1.00 85.00 115 ASN A N 1
ATOM 853 C CA . ASN A 1 115 ? -11.655 13.570 -6.508 1.00 85.00 115 ASN A CA 1
ATOM 854 C C . ASN A 1 115 ? -12.494 12.305 -6.797 1.00 85.00 115 ASN A C 1
ATOM 856 O O . ASN A 1 115 ? -12.964 12.125 -7.919 1.00 85.00 115 ASN A O 1
ATOM 860 N N . GLY A 1 116 ? -12.701 11.441 -5.797 1.00 87.19 116 GLY A N 1
ATOM 861 C CA . GLY A 1 116 ? -13.530 10.239 -5.887 1.00 87.19 116 GLY A CA 1
ATOM 862 C C . GLY A 1 116 ? -12.819 9.004 -6.444 1.00 87.19 116 GLY A C 1
ATOM 863 O O . GLY A 1 116 ? -13.456 7.953 -6.569 1.00 87.19 116 GLY A O 1
ATOM 864 N N . GLN A 1 117 ? -11.526 9.094 -6.762 1.00 90.62 117 GLN A N 1
ATOM 865 C CA . GLN A 1 117 ? -10.730 7.937 -7.154 1.00 90.62 117 GLN A CA 1
ATOM 866 C C . GLN A 1 117 ? -10.512 6.995 -5.957 1.00 90.62 117 GLN A C 1
ATOM 868 O O . GLN A 1 117 ? -10.345 7.432 -4.820 1.00 90.62 117 GLN A O 1
ATOM 873 N N . VAL A 1 118 ? -10.499 5.685 -6.219 1.00 92.31 118 VAL A N 1
ATOM 874 C CA . VAL A 1 118 ? -10.061 4.683 -5.242 1.00 92.31 118 VAL A CA 1
ATOM 875 C C . VAL A 1 118 ? -8.570 4.413 -5.433 1.00 92.31 118 VAL A C 1
ATOM 877 O O . VAL A 1 118 ? -8.107 4.178 -6.551 1.00 92.31 118 VAL A O 1
ATOM 880 N N . VAL A 1 119 ? -7.825 4.472 -4.336 1.00 93.44 119 VAL A N 1
ATOM 881 C CA . VAL A 1 119 ? -6.410 4.110 -4.259 1.00 93.44 119 VAL A CA 1
ATOM 882 C C . VAL A 1 119 ? -6.289 2.922 -3.324 1.00 93.44 119 VAL A C 1
ATOM 884 O O . VAL A 1 119 ? -6.986 2.827 -2.316 1.00 93.44 119 VAL A O 1
ATOM 887 N N . HIS A 1 120 ? -5.409 2.002 -3.677 1.00 94.44 120 HIS A N 1
ATOM 888 C CA . HIS A 1 120 ? -5.237 0.729 -3.009 1.00 94.44 120 HIS A CA 1
ATOM 889 C C . HIS A 1 120 ? -3.860 0.660 -2.361 1.00 94.44 120 HIS A C 1
ATOM 891 O O . HIS A 1 120 ? -2.877 1.078 -2.967 1.00 94.44 120 HIS A O 1
ATOM 897 N N . LEU A 1 121 ? -3.807 0.100 -1.156 1.00 95.19 121 LEU A N 1
ATOM 898 C CA . LEU A 1 121 ? -2.592 -0.270 -0.444 1.00 95.19 121 LEU A CA 1
ATOM 899 C C . LEU A 1 121 ? -2.608 -1.783 -0.257 1.00 95.19 121 LEU A C 1
ATOM 901 O O . LEU A 1 121 ? -3.499 -2.318 0.402 1.00 95.19 121 LEU A O 1
ATOM 905 N N . PHE A 1 122 ? -1.633 -2.463 -0.843 1.00 93.12 122 PHE A N 1
ATOM 906 C CA . PHE A 1 122 ? -1.592 -3.918 -0.889 1.00 93.12 122 PHE A CA 1
ATOM 907 C C . PHE A 1 122 ? -0.152 -4.424 -0.880 1.00 93.12 122 PHE A C 1
ATOM 909 O O . PHE A 1 122 ? 0.787 -3.698 -1.212 1.00 93.12 122 PHE A O 1
ATOM 916 N N . HIS A 1 123 ? 0.009 -5.687 -0.507 1.00 90.94 123 HIS A N 1
ATOM 917 C CA . HIS A 1 123 ? 1.297 -6.359 -0.484 1.00 90.94 123 HIS A CA 1
ATOM 918 C C . HIS A 1 123 ? 1.478 -7.234 -1.730 1.00 90.94 123 HIS A C 1
ATOM 920 O O . HIS A 1 123 ? 0.547 -7.919 -2.169 1.00 90.94 123 HIS A O 1
ATOM 926 N N . VAL A 1 124 ? 2.684 -7.225 -2.293 1.00 87.25 124 VAL A N 1
ATOM 927 C CA . VAL A 1 124 ? 3.078 -8.076 -3.421 1.00 87.25 124 VAL A CA 1
ATOM 928 C C . VAL A 1 124 ? 4.437 -8.713 -3.160 1.00 87.25 124 VAL A C 1
ATOM 930 O O . VAL A 1 124 ? 5.371 -8.079 -2.668 1.00 87.25 124 VAL A O 1
ATOM 933 N N . ASN A 1 125 ? 4.562 -9.978 -3.552 1.00 80.81 125 ASN A N 1
ATOM 934 C CA . ASN A 1 125 ? 5.862 -10.625 -3.671 1.00 80.81 125 ASN A CA 1
ATOM 935 C C . ASN A 1 125 ? 6.462 -10.206 -5.010 1.00 80.81 125 ASN A C 1
ATOM 937 O O . ASN A 1 125 ? 5.841 -10.457 -6.040 1.00 80.81 125 ASN A O 1
ATOM 941 N N . SER A 1 126 ? 7.643 -9.586 -5.003 1.00 71.19 126 SER A N 1
ATOM 942 C CA . SER A 1 126 ? 8.286 -9.137 -6.239 1.00 71.19 126 SER A CA 1
ATOM 943 C C . SER A 1 126 ? 8.466 -10.291 -7.234 1.00 71.19 126 SER A C 1
ATOM 945 O O . SER A 1 126 ? 9.144 -11.282 -6.953 1.00 71.19 126 SER A O 1
ATOM 947 N N . ALA A 1 127 ? 7.919 -10.135 -8.438 1.00 65.69 127 ALA A N 1
ATOM 948 C CA . ALA A 1 127 ? 7.999 -11.096 -9.533 1.00 65.69 127 ALA A CA 1
ATOM 949 C C . ALA A 1 127 ? 9.426 -11.277 -10.073 1.00 65.69 127 ALA A C 1
ATOM 951 O O . ALA A 1 127 ? 9.690 -12.235 -10.799 1.00 65.69 127 ALA A O 1
ATOM 952 N N . TYR A 1 128 ? 10.347 -10.376 -9.721 1.00 66.19 128 TYR A N 1
ATOM 953 C CA . TYR A 1 128 ? 11.728 -10.357 -10.206 1.00 66.19 128 TYR A CA 1
ATOM 954 C C . TYR A 1 128 ? 12.746 -10.835 -9.161 1.00 66.19 128 TYR A C 1
ATOM 956 O O . TYR A 1 128 ? 13.937 -10.554 -9.293 1.00 66.19 128 TYR A O 1
ATOM 964 N N . GLY A 1 129 ? 12.293 -11.541 -8.119 1.00 60.94 129 GLY A N 1
ATOM 965 C CA . GLY A 1 129 ? 13.161 -12.019 -7.037 1.00 60.94 129 GLY A CA 1
ATOM 966 C C . GLY A 1 129 ? 13.611 -10.911 -6.079 1.00 60.94 129 GLY A C 1
ATOM 967 O O . GLY A 1 129 ? 14.613 -11.068 -5.383 1.00 60.94 129 GLY A O 1
ATOM 968 N N . GLY A 1 130 ? 12.898 -9.780 -6.068 1.00 67.69 130 GLY A N 1
ATOM 969 C CA . GLY A 1 130 ? 13.087 -8.712 -5.091 1.00 67.69 130 GLY A CA 1
ATOM 970 C C . GLY A 1 130 ? 12.515 -9.069 -3.718 1.00 67.69 130 GLY A C 1
ATOM 971 O O . GLY A 1 130 ? 11.825 -10.077 -3.550 1.00 67.69 130 GLY A O 1
ATOM 972 N N . ALA A 1 131 ? 12.796 -8.216 -2.733 1.00 76.19 131 ALA A N 1
ATOM 973 C CA . ALA A 1 131 ? 12.149 -8.308 -1.431 1.00 76.19 131 ALA A CA 1
ATOM 974 C C . ALA A 1 131 ? 10.616 -8.191 -1.585 1.00 76.19 131 ALA A C 1
ATOM 976 O O . ALA A 1 131 ? 10.138 -7.563 -2.539 1.00 76.19 131 ALA A O 1
ATOM 977 N N . PRO A 1 132 ? 9.835 -8.788 -0.668 1.00 84.00 132 PRO A N 1
ATOM 978 C CA . PRO A 1 132 ? 8.427 -8.449 -0.530 1.00 84.00 132 PRO A CA 1
ATOM 979 C C . PRO A 1 132 ? 8.257 -6.933 -0.387 1.00 84.00 132 PRO A C 1
ATOM 981 O O . PRO A 1 132 ? 9.142 -6.240 0.130 1.00 84.00 132 PRO A O 1
ATOM 984 N N . ARG A 1 133 ? 7.147 -6.404 -0.899 1.00 90.12 133 ARG A N 1
ATOM 985 C CA . ARG A 1 133 ? 6.896 -4.966 -0.841 1.00 90.12 133 ARG A CA 1
ATOM 986 C C . ARG A 1 133 ? 5.438 -4.618 -0.662 1.00 90.12 133 ARG A C 1
ATOM 988 O O . ARG A 1 133 ? 4.541 -5.264 -1.204 1.00 90.12 133 ARG A O 1
ATOM 995 N N . TRP A 1 134 ? 5.234 -3.506 0.025 1.00 93.25 134 TRP A N 1
ATOM 996 C CA . TRP A 1 134 ? 3.964 -2.803 0.035 1.00 93.25 134 TRP A CA 1
ATOM 997 C C . TRP A 1 134 ? 3.906 -1.823 -1.124 1.00 93.25 134 TRP A C 1
ATOM 999 O O . TRP A 1 134 ? 4.898 -1.170 -1.449 1.00 93.25 134 TRP A O 1
ATOM 1009 N N . VAL A 1 135 ? 2.738 -1.723 -1.749 1.00 93.62 135 VAL A N 1
ATOM 1010 C CA . VAL A 1 135 ? 2.494 -0.883 -2.919 1.00 93.62 135 VAL A CA 1
ATOM 1011 C C . VAL A 1 135 ? 1.225 -0.071 -2.709 1.00 93.62 135 VAL A C 1
ATOM 1013 O O . VAL A 1 135 ? 0.202 -0.592 -2.270 1.00 93.62 135 VAL A O 1
ATOM 1016 N N . ILE A 1 136 ? 1.305 1.209 -3.059 1.00 93.94 136 ILE A N 1
ATOM 1017 C CA . ILE A 1 136 ? 0.185 2.139 -3.146 1.00 93.94 136 ILE A CA 1
ATOM 1018 C C . ILE A 1 136 ? -0.082 2.405 -4.620 1.00 93.94 136 ILE A C 1
ATOM 1020 O O . ILE A 1 136 ? 0.817 2.849 -5.333 1.00 93.94 136 ILE A O 1
ATOM 1024 N N . GLY A 1 137 ? -1.297 2.182 -5.107 1.00 92.38 137 GLY A N 1
ATOM 1025 C CA . GLY A 1 137 ? -1.595 2.421 -6.514 1.00 92.38 137 GLY A CA 1
ATOM 1026 C C . GLY A 1 137 ? -3.065 2.290 -6.895 1.00 92.38 137 GLY A C 1
ATOM 1027 O O . GLY A 1 137 ? -3.904 1.948 -6.066 1.00 92.38 137 GLY A O 1
ATOM 1028 N N . PRO A 1 138 ? -3.392 2.565 -8.167 1.00 89.06 138 PRO A N 1
ATOM 1029 C CA . PRO A 1 138 ? -4.769 2.560 -8.653 1.00 89.06 138 PRO A CA 1
ATOM 1030 C C . PRO A 1 138 ? -5.304 1.159 -8.976 1.00 89.06 138 PRO A C 1
ATOM 1032 O O . PRO A 1 138 ? -6.504 1.003 -9.160 1.00 89.06 138 PRO A O 1
ATOM 1035 N N . VAL A 1 139 ? -4.429 0.155 -9.101 1.00 88.19 139 VAL A N 1
ATOM 1036 C CA . VAL A 1 139 ? -4.798 -1.212 -9.493 1.00 88.19 139 VAL A CA 1
ATOM 1037 C C . VAL A 1 139 ? -4.173 -2.203 -8.507 1.00 88.19 139 VAL A C 1
ATOM 1039 O O . VAL A 1 139 ? -2.941 -2.271 -8.450 1.00 88.19 139 VAL A O 1
ATOM 1042 N N . PRO A 1 140 ? -4.983 -2.966 -7.752 1.00 87.69 140 PRO A N 1
ATOM 1043 C CA . PRO A 1 140 ? -4.506 -4.030 -6.871 1.00 87.69 140 PRO A CA 1
ATOM 1044 C C . PRO A 1 140 ? -3.633 -5.061 -7.593 1.00 87.69 140 PRO A C 1
ATOM 1046 O O . PRO A 1 140 ? -3.862 -5.384 -8.758 1.00 87.69 140 PRO A O 1
ATOM 1049 N N . GLY A 1 141 ? -2.619 -5.582 -6.901 1.00 82.81 141 GLY A N 1
ATOM 1050 C CA . GLY A 1 141 ? -1.725 -6.629 -7.413 1.00 82.81 141 GLY A CA 1
ATOM 1051 C C . GLY A 1 141 ? -0.690 -6.168 -8.448 1.00 82.81 141 GLY A C 1
ATOM 1052 O O . GLY A 1 141 ? 0.150 -6.964 -8.860 1.00 82.81 141 GLY A O 1
ATOM 1053 N N . ASN A 1 142 ? -0.705 -4.899 -8.865 1.00 84.62 142 ASN A N 1
ATOM 1054 C CA . ASN A 1 142 ? 0.313 -4.347 -9.756 1.00 84.62 142 ASN A CA 1
ATOM 1055 C C . ASN A 1 142 ? 1.534 -3.862 -8.959 1.00 84.62 142 ASN A C 1
ATOM 1057 O O . ASN A 1 142 ? 1.409 -2.992 -8.106 1.00 84.62 142 ASN A O 1
ATOM 1061 N N . GLU A 1 143 ? 2.729 -4.364 -9.276 1.00 82.31 143 GLU A N 1
ATOM 1062 C CA . GLU A 1 143 ? 3.977 -3.959 -8.606 1.00 82.31 143 GLU A CA 1
ATOM 1063 C C . GLU A 1 143 ? 4.397 -2.512 -8.911 1.00 82.31 143 GLU A C 1
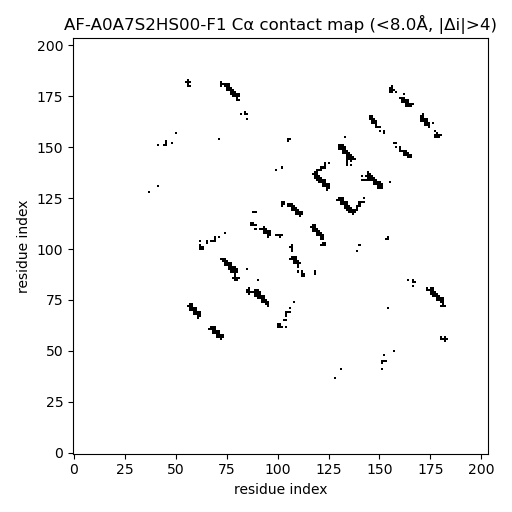ATOM 1065 O O . GLU A 1 143 ? 5.141 -1.903 -8.141 1.00 82.31 143 GLU A O 1
ATOM 1070 N N . ASN A 1 144 ? 3.915 -1.953 -10.025 1.00 78.44 144 ASN A N 1
ATOM 1071 C CA . ASN A 1 144 ? 4.205 -0.589 -10.461 1.00 78.44 144 ASN A CA 1
ATOM 1072 C C . ASN A 1 144 ? 3.094 0.366 -10.009 1.00 78.44 144 ASN A C 1
ATOM 1074 O O . ASN A 1 144 ? 2.268 0.812 -10.811 1.00 78.44 144 ASN A O 1
ATOM 1078 N N . GLY A 1 145 ? 3.060 0.636 -8.705 1.00 88.19 145 GLY A N 1
ATOM 1079 C CA . GLY A 1 145 ? 2.165 1.619 -8.100 1.00 88.19 145 GLY A CA 1
ATOM 1080 C C . GLY A 1 145 ? 2.648 3.064 -8.249 1.00 88.19 145 GLY A C 1
ATOM 1081 O O . GLY A 1 145 ? 3.579 3.375 -8.985 1.00 88.19 145 GLY A O 1
ATOM 1082 N N . TRP A 1 146 ? 2.001 3.960 -7.515 1.00 91.19 146 TRP A N 1
ATOM 1083 C CA . TRP A 1 146 ? 2.431 5.342 -7.298 1.00 91.19 146 TRP A CA 1
ATOM 1084 C C . TRP A 1 146 ? 3.350 5.492 -6.091 1.00 91.19 146 TRP A C 1
ATOM 1086 O O . TRP A 1 146 ? 4.033 6.502 -5.967 1.00 91.19 146 TRP A O 1
ATOM 1096 N N . GLY A 1 147 ? 3.383 4.497 -5.212 1.00 91.31 147 GLY A N 1
ATOM 1097 C CA . GLY A 1 147 ? 4.361 4.395 -4.145 1.00 91.31 147 GLY A CA 1
ATOM 1098 C C . GLY A 1 147 ? 4.646 2.938 -3.822 1.00 91.31 147 GLY A C 1
ATOM 1099 O O . GLY A 1 147 ? 3.778 2.088 -4.005 1.00 91.31 147 GLY A O 1
ATOM 1100 N N . PHE A 1 148 ? 5.851 2.639 -3.360 1.00 92.94 148 PHE A N 1
ATOM 1101 C CA . PHE A 1 148 ? 6.201 1.319 -2.859 1.00 92.94 148 PHE A CA 1
ATOM 1102 C C . PHE A 1 148 ? 7.282 1.393 -1.788 1.00 92.94 148 PHE A C 1
ATOM 1104 O O . PHE A 1 148 ? 8.030 2.366 -1.703 1.00 92.94 148 PHE A O 1
ATOM 1111 N N . VAL A 1 149 ? 7.399 0.333 -1.003 1.00 91.75 149 VAL A N 1
ATOM 1112 C CA . VAL A 1 149 ? 8.500 0.144 -0.063 1.00 91.75 149 VAL A CA 1
ATOM 1113 C C . VAL A 1 149 ? 8.865 -1.329 -0.004 1.00 91.75 149 VAL A C 1
ATOM 1115 O O . VAL A 1 149 ? 8.003 -2.182 0.197 1.00 91.75 149 VAL A O 1
ATOM 1118 N N . ASP A 1 150 ? 10.147 -1.616 -0.209 1.00 91.25 150 ASP A N 1
ATOM 1119 C CA . ASP A 1 150 ? 10.709 -2.949 -0.007 1.00 91.25 150 ASP A CA 1
ATOM 1120 C C . ASP A 1 150 ? 10.909 -3.170 1.489 1.00 91.25 150 ASP A C 1
ATOM 1122 O O . ASP A 1 150 ? 11.663 -2.435 2.128 1.00 91.25 150 ASP A O 1
ATOM 1126 N N . THR A 1 151 ? 10.214 -4.150 2.056 1.00 88.44 151 THR A N 1
ATOM 1127 C CA . THR A 1 151 ? 10.217 -4.383 3.501 1.00 88.44 151 THR A CA 1
ATOM 1128 C C . THR A 1 151 ? 9.777 -5.808 3.819 1.00 88.44 151 THR A C 1
ATOM 1130 O O . THR A 1 151 ? 9.015 -6.424 3.079 1.00 88.44 151 THR A O 1
ATOM 1133 N N . ALA A 1 152 ? 10.260 -6.335 4.942 1.00 87.19 152 ALA A N 1
ATOM 1134 C CA . ALA A 1 152 ? 9.762 -7.588 5.504 1.00 87.19 152 ALA A CA 1
ATOM 1135 C C . ALA A 1 152 ? 8.527 -7.377 6.403 1.00 87.19 152 ALA A C 1
ATOM 1137 O O . ALA A 1 152 ? 7.961 -8.351 6.895 1.00 87.19 152 ALA A O 1
ATOM 1138 N N . ALA A 1 153 ? 8.118 -6.124 6.632 1.00 88.19 153 ALA A N 1
ATOM 1139 C CA . ALA A 1 153 ? 6.974 -5.786 7.463 1.00 88.19 153 ALA A CA 1
ATOM 1140 C C . ALA A 1 153 ? 5.675 -6.419 6.944 1.00 88.19 153 ALA A C 1
ATOM 1142 O O . ALA A 1 153 ? 5.244 -6.205 5.808 1.00 88.19 153 ALA A O 1
ATOM 1143 N N . THR A 1 154 ? 5.007 -7.143 7.834 1.00 87.25 154 THR A N 1
ATOM 1144 C CA . THR A 1 154 ? 3.724 -7.813 7.593 1.00 87.25 154 THR A CA 1
ATOM 1145 C C . THR A 1 154 ? 2.539 -6.853 7.589 1.00 87.25 154 THR A C 1
ATOM 1147 O O . THR A 1 154 ? 1.494 -7.197 7.030 1.00 87.25 154 THR A O 1
ATOM 1150 N N . HIS A 1 155 ? 2.718 -5.650 8.147 1.00 90.06 155 HIS A N 1
ATOM 1151 C CA . HIS A 1 155 ? 1.695 -4.618 8.290 1.00 90.06 155 HIS A CA 1
ATOM 1152 C C . HIS A 1 155 ? 2.238 -3.223 7.948 1.00 90.06 155 HIS A C 1
ATOM 1154 O O . HIS A 1 155 ? 3.406 -2.941 8.221 1.00 90.06 155 HIS A O 1
ATOM 1160 N N . PRO A 1 156 ? 1.416 -2.321 7.382 1.00 92.69 156 PRO A N 1
ATOM 1161 C CA . PRO A 1 156 ? 1.882 -1.003 6.965 1.00 92.69 156 PRO A CA 1
ATOM 1162 C C . PRO A 1 156 ? 2.283 -0.077 8.123 1.00 92.69 156 PRO A C 1
ATOM 1164 O O . PRO A 1 156 ? 3.164 0.763 7.961 1.00 92.69 156 PRO A O 1
ATOM 1167 N N . GLU A 1 157 ? 1.668 -0.221 9.295 1.00 91.69 157 GLU A N 1
ATOM 1168 C CA . GLU A 1 157 ? 1.909 0.613 10.478 1.00 91.69 157 GLU A CA 1
ATOM 1169 C C . GLU A 1 157 ? 3.257 0.369 11.169 1.00 91.69 157 GLU A C 1
ATOM 1171 O O . GLU A 1 157 ? 3.725 1.230 11.913 1.00 91.69 157 GLU A O 1
ATOM 1176 N N . ILE A 1 158 ? 3.896 -0.777 10.916 1.00 90.19 158 ILE A N 1
ATOM 1177 C CA . ILE A 1 158 ? 5.211 -1.117 11.482 1.00 90.19 158 ILE A CA 1
ATOM 1178 C C . ILE A 1 158 ? 6.365 -0.848 10.506 1.00 90.19 158 ILE A C 1
ATOM 1180 O O . ILE A 1 158 ? 7.520 -1.100 10.845 1.00 90.19 158 ILE A O 1
ATOM 1184 N N . ILE A 1 159 ? 6.076 -0.345 9.301 1.00 90.81 159 ILE A N 1
ATOM 1185 C CA . ILE A 1 159 ? 7.093 -0.033 8.291 1.00 90.81 159 ILE A CA 1
ATOM 1186 C C . ILE A 1 159 ? 7.948 1.137 8.774 1.00 90.81 159 ILE A C 1
ATOM 1188 O O . ILE A 1 159 ? 7.442 2.225 9.051 1.00 90.81 159 ILE A O 1
ATOM 1192 N N . GLN A 1 160 ? 9.260 0.916 8.831 1.00 88.38 160 GLN A N 1
ATOM 1193 C CA . GLN A 1 160 ? 10.245 1.937 9.210 1.00 88.38 160 GLN A CA 1
ATOM 1194 C C . GLN A 1 160 ? 11.101 2.382 8.019 1.00 88.38 160 GLN A C 1
ATOM 1196 O O . GLN A 1 160 ? 11.793 3.403 8.084 1.00 88.38 160 GLN A O 1
ATOM 1201 N N . GLU A 1 161 ? 11.077 1.614 6.930 1.00 90.81 161 GLU A N 1
ATOM 1202 C CA . GLU A 1 161 ? 11.791 1.914 5.702 1.00 90.81 161 GLU A CA 1
ATOM 1203 C C . GLU A 1 161 ? 11.208 3.138 4.985 1.00 90.81 161 GLU A C 1
ATOM 1205 O O . GLU A 1 161 ? 10.072 3.565 5.195 1.00 90.81 161 GLU A O 1
ATOM 1210 N N . LYS A 1 162 ? 12.019 3.729 4.105 1.00 90.56 162 LYS A N 1
ATOM 1211 C CA . LYS A 1 162 ? 11.582 4.869 3.302 1.00 90.56 162 LYS A CA 1
ATOM 1212 C C . LYS A 1 162 ? 10.726 4.386 2.143 1.00 90.56 162 LYS A C 1
ATOM 1214 O O . LYS A 1 162 ? 11.116 3.470 1.421 1.00 90.56 162 LYS A O 1
ATOM 1219 N N . TRP A 1 163 ? 9.632 5.089 1.903 1.00 92.00 163 TRP A N 1
ATOM 1220 C CA . TRP A 1 163 ? 8.796 4.854 0.738 1.00 92.00 163 TRP A CA 1
ATOM 1221 C C . TRP A 1 163 ? 9.413 5.491 -0.502 1.00 92.00 163 TRP A C 1
ATOM 1223 O O . TRP A 1 163 ? 9.844 6.640 -0.460 1.00 92.00 163 TRP A O 1
ATOM 1233 N N . MET A 1 164 ? 9.419 4.769 -1.614 1.00 91.12 164 MET A N 1
ATOM 1234 C CA . MET A 1 164 ? 9.682 5.314 -2.941 1.00 91.12 164 MET A CA 1
ATOM 1235 C C . MET A 1 164 ? 8.364 5.733 -3.565 1.00 91.12 164 MET A C 1
ATOM 1237 O O . MET A 1 164 ? 7.441 4.929 -3.648 1.00 91.12 164 MET A O 1
ATOM 1241 N N . VAL A 1 165 ? 8.259 6.979 -4.011 1.00 90.50 165 VAL A N 1
ATOM 1242 C CA . VAL A 1 165 ? 6.988 7.552 -4.450 1.00 90.50 165 VAL A CA 1
ATOM 1243 C C . VAL A 1 165 ? 7.150 8.317 -5.758 1.00 90.50 165 VAL A C 1
ATOM 1245 O O . VAL A 1 165 ? 8.140 9.015 -5.964 1.00 90.50 165 VAL A O 1
ATOM 1248 N N . TRP A 1 166 ? 6.179 8.175 -6.654 1.00 87.56 166 TRP A N 1
ATOM 1249 C CA . TRP A 1 166 ? 6.145 8.850 -7.942 1.00 87.56 166 TRP A CA 1
ATOM 1250 C C . TRP A 1 166 ? 5.649 10.295 -7.800 1.00 87.56 166 TRP A C 1
ATOM 1252 O O . TRP A 1 166 ? 4.551 10.546 -7.305 1.00 87.56 166 TRP A O 1
ATOM 1262 N N . MET A 1 167 ? 6.461 11.238 -8.274 1.00 83.25 167 MET A N 1
ATOM 1263 C CA . MET A 1 167 ? 6.253 12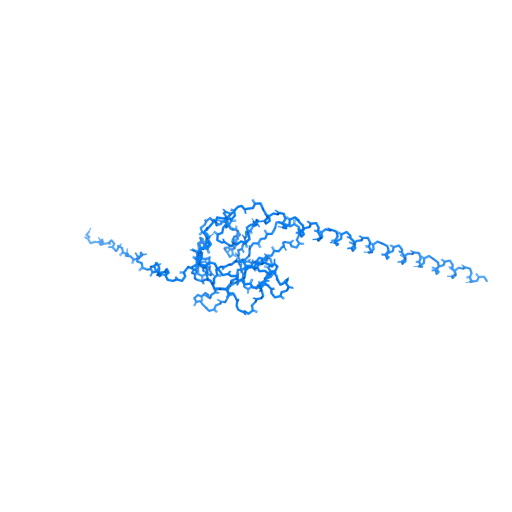.691 -8.233 1.00 83.25 167 MET A CA 1
ATOM 1264 C C . MET A 1 167 ? 5.983 13.263 -9.627 1.00 83.25 167 MET A C 1
ATOM 1266 O O . MET A 1 167 ? 6.544 14.285 -10.003 1.00 83.25 167 MET A O 1
ATOM 1270 N N . GLU A 1 168 ? 5.166 12.563 -10.421 1.00 79.56 168 GLU A N 1
ATOM 1271 C CA . GLU A 1 168 ? 4.801 12.874 -11.819 1.00 79.56 168 GLU A CA 1
ATOM 1272 C C . GLU A 1 168 ? 5.946 12.800 -12.842 1.00 79.56 168 GLU A C 1
ATOM 1274 O O . GLU A 1 168 ? 5.744 12.285 -13.941 1.00 79.56 168 GLU A O 1
ATOM 1279 N N . THR A 1 169 ? 7.143 13.272 -12.492 1.00 83.44 169 THR A N 1
ATOM 1280 C CA . THR A 1 169 ? 8.330 13.297 -13.358 1.00 83.44 169 THR A CA 1
ATOM 1281 C C . THR A 1 169 ? 9.454 12.380 -12.887 1.00 83.44 169 THR A C 1
ATOM 1283 O O . THR A 1 169 ? 10.335 12.036 -13.675 1.00 83.44 169 THR A O 1
ATOM 1286 N N . SER A 1 170 ? 9.460 12.001 -11.610 1.00 86.94 170 SER A N 1
ATOM 1287 C CA . SER A 1 170 ? 10.557 11.261 -10.983 1.00 86.94 170 SER A CA 1
ATOM 1288 C C . SER A 1 170 ? 10.096 10.452 -9.777 1.00 86.94 170 SER A C 1
ATOM 1290 O O . SER A 1 170 ? 9.050 10.717 -9.192 1.00 86.94 170 SER A O 1
ATOM 1292 N N . TRP A 1 171 ? 10.903 9.462 -9.399 1.00 89.12 171 TRP A N 1
ATOM 1293 C CA . TRP A 1 171 ? 10.761 8.742 -8.137 1.00 89.12 171 TRP A CA 1
ATOM 1294 C C . TRP A 1 171 ? 11.545 9.449 -7.037 1.00 89.12 171 TRP A C 1
ATOM 1296 O O . TRP A 1 171 ? 12.712 9.785 -7.236 1.00 89.12 171 TRP A O 1
ATOM 1306 N N . GLU A 1 172 ? 10.928 9.623 -5.874 1.00 88.69 172 GLU A N 1
ATOM 1307 C CA . GLU A 1 172 ? 11.532 10.281 -4.717 1.00 88.69 172 GLU A CA 1
ATOM 1308 C C . GLU A 1 172 ? 11.344 9.462 -3.440 1.00 88.69 172 GLU A C 1
ATOM 1310 O O . GLU A 1 172 ? 10.348 8.757 -3.271 1.00 88.69 172 GLU A O 1
ATOM 1315 N N . GLU A 1 173 ? 12.309 9.565 -2.527 1.00 89.56 173 GLU A N 1
ATOM 1316 C CA . GLU A 1 173 ? 12.207 8.971 -1.195 1.00 89.56 173 GLU A CA 1
ATOM 1317 C C . GLU A 1 173 ? 11.326 9.840 -0.285 1.00 89.56 173 GLU A C 1
ATOM 1319 O O . GLU A 1 173 ? 11.622 11.012 -0.041 1.00 89.56 173 GLU A O 1
ATOM 1324 N N . SER A 1 174 ? 10.299 9.244 0.315 1.00 85.06 174 SER A N 1
ATOM 1325 C CA . SER A 1 174 ? 9.471 9.859 1.346 1.00 85.06 174 SER A CA 1
ATOM 1326 C C . SER A 1 174 ? 9.712 9.197 2.700 1.00 85.06 174 SER A C 1
ATOM 1328 O O . SER A 1 174 ? 9.508 7.999 2.886 1.00 85.06 174 SER A O 1
ATOM 1330 N N . ARG A 1 175 ? 10.123 10.013 3.677 1.00 73.00 175 ARG A N 1
ATOM 1331 C CA . ARG A 1 175 ? 10.186 9.636 5.104 1.00 73.00 175 ARG A CA 1
ATOM 1332 C C . ARG A 1 175 ? 8.921 10.008 5.875 1.00 73.00 175 ARG A C 1
ATOM 1334 O O . ARG A 1 175 ? 8.815 9.695 7.053 1.00 73.00 175 ARG A O 1
ATOM 1341 N N . ARG A 1 176 ? 8.022 10.768 5.245 1.00 77.81 176 ARG A N 1
ATOM 1342 C CA . ARG A 1 176 ? 6.837 11.338 5.898 1.00 77.81 176 ARG A CA 1
ATOM 1343 C C . ARG A 1 176 ? 5.596 10.482 5.721 1.00 77.81 176 ARG A C 1
ATOM 1345 O O . ARG A 1 176 ? 4.623 10.732 6.417 1.00 77.81 176 ARG A O 1
ATOM 1352 N N . LEU A 1 177 ? 5.643 9.495 4.829 1.00 88.81 177 LEU A N 1
ATOM 1353 C CA . LEU A 1 177 ? 4.531 8.597 4.575 1.00 88.81 177 LEU A CA 1
ATOM 1354 C C . LEU A 1 177 ? 4.506 7.501 5.645 1.00 88.81 177 LEU A C 1
ATOM 1356 O O . LEU A 1 177 ? 5.345 6.604 5.645 1.00 88.81 177 LEU A O 1
ATOM 1360 N N . LEU A 1 178 ? 3.574 7.633 6.584 1.00 90.69 178 LEU A N 1
ATOM 1361 C CA . LEU A 1 178 ? 3.421 6.771 7.749 1.00 90.69 178 LEU A CA 1
ATOM 1362 C C . LEU A 1 178 ? 1.969 6.319 7.849 1.00 90.69 178 LEU A C 1
ATOM 1364 O O . LEU A 1 178 ? 1.056 7.114 7.620 1.00 90.69 178 LEU A O 1
ATOM 1368 N N . PHE A 1 179 ? 1.769 5.072 8.263 1.00 93.12 179 PHE A N 1
ATOM 1369 C CA . PHE A 1 179 ? 0.452 4.516 8.544 1.00 93.12 179 PHE A CA 1
ATOM 1370 C C . PHE A 1 179 ? 0.275 4.303 10.041 1.00 93.12 179 PHE A C 1
ATOM 1372 O O . PHE A 1 179 ? 1.211 3.931 10.744 1.00 93.12 179 PHE A O 1
ATOM 1379 N N . ARG A 1 180 ? -0.937 4.547 10.537 1.00 92.62 180 ARG A N 1
ATOM 1380 C CA . ARG A 1 180 ? -1.310 4.289 11.931 1.00 92.62 180 ARG A CA 1
ATOM 1381 C C . ARG A 1 180 ? -2.656 3.594 11.996 1.00 92.62 180 ARG A C 1
ATOM 1383 O O . ARG A 1 180 ? -3.574 3.986 11.279 1.00 92.62 180 ARG A O 1
ATOM 1390 N N . GLY A 1 181 ? -2.780 2.604 12.874 1.00 90.62 181 GLY A N 1
ATOM 1391 C CA . GLY A 1 181 ? -4.060 1.975 13.180 1.00 90.62 181 GLY A CA 1
ATOM 1392 C C . GLY A 1 181 ? -5.056 2.972 13.767 1.00 90.62 181 GLY A C 1
ATOM 1393 O O . GLY A 1 181 ? -4.690 3.814 14.588 1.00 90.62 181 GLY A O 1
ATOM 1394 N N . VAL A 1 182 ? -6.315 2.886 13.341 1.00 88.31 182 VAL A N 1
ATOM 1395 C CA . VAL A 1 182 ? -7.422 3.625 13.957 1.00 88.31 182 VAL A CA 1
ATOM 1396 C C . VAL A 1 182 ? -8.124 2.688 14.933 1.00 88.31 182 VAL A C 1
ATOM 1398 O O . VAL A 1 182 ? -8.623 1.636 14.538 1.00 88.31 182 VAL A O 1
ATOM 1401 N N . VAL A 1 183 ? -8.142 3.068 16.211 1.00 81.00 183 VAL A N 1
ATOM 1402 C CA . VAL A 1 183 ? -8.834 2.330 17.276 1.00 81.00 183 VAL A CA 1
ATOM 1403 C C . VAL A 1 183 ? -10.218 2.944 17.471 1.00 81.00 183 VAL A C 1
ATOM 1405 O O . VAL A 1 183 ? -10.336 4.163 17.612 1.00 81.00 183 VAL A O 1
ATOM 1408 N N . ASP A 1 184 ? -11.265 2.117 17.487 1.00 63.44 184 ASP A N 1
ATOM 1409 C CA . ASP A 1 184 ? -12.640 2.577 17.700 1.00 63.44 184 ASP A CA 1
ATOM 1410 C C . ASP A 1 184 ? -12.752 3.386 19.006 1.00 63.44 184 ASP A C 1
ATOM 1412 O O . ASP A 1 184 ? -12.401 2.909 20.086 1.00 63.44 184 ASP A O 1
ATOM 1416 N N . GLY A 1 185 ? -13.236 4.628 18.900 1.00 51.62 185 GLY A N 1
ATOM 1417 C CA . GLY A 1 185 ? -13.361 5.567 20.023 1.00 51.62 185 GLY A CA 1
ATOM 1418 C C . GLY A 1 185 ? -12.197 6.551 20.194 1.00 51.62 185 GLY A C 1
ATOM 1419 O O . GLY A 1 185 ? -12.288 7.432 21.046 1.00 51.62 185 GLY A O 1
ATOM 1420 N N . ALA A 1 186 ? -11.135 6.458 19.386 1.00 52.47 186 ALA A N 1
ATOM 1421 C CA . ALA A 1 186 ? -10.155 7.532 19.262 1.00 52.47 186 ALA A CA 1
ATOM 1422 C C . ALA A 1 186 ? -10.768 8.662 18.422 1.00 52.47 186 ALA A C 1
ATOM 1424 O O . ALA A 1 186 ? -10.839 8.571 17.196 1.00 52.47 186 ALA A O 1
ATOM 1425 N N . GLU A 1 187 ? -11.271 9.693 19.104 1.00 41.09 187 GLU A N 1
ATOM 1426 C CA . GLU A 1 187 ? -11.779 10.907 18.476 1.00 41.09 187 GLU A CA 1
ATOM 1427 C C . GLU A 1 187 ? -10.783 11.462 17.449 1.00 41.09 187 GLU A C 1
ATOM 1429 O O . GLU A 1 187 ? -9.561 11.451 17.616 1.00 41.09 187 GLU A O 1
ATOM 1434 N N . GLU A 1 188 ? -11.374 11.908 16.351 1.00 45.72 188 GLU A N 1
ATOM 1435 C CA . GLU A 1 188 ? -10.803 12.599 15.213 1.00 45.72 188 GLU A CA 1
ATOM 1436 C C . GLU A 1 188 ? -9.881 13.742 15.666 1.00 45.72 188 GLU A C 1
ATOM 1438 O O . GLU A 1 188 ? -10.326 14.853 15.938 1.00 45.72 188 GLU A O 1
ATOM 1443 N N . TRP A 1 189 ? -8.574 13.481 15.766 1.00 45.16 189 TRP A N 1
ATOM 1444 C CA . TRP A 1 189 ? -7.591 14.546 15.956 1.00 45.16 189 TRP A CA 1
ATOM 1445 C C . TRP A 1 189 ? -7.601 15.449 14.716 1.00 45.16 189 TRP A C 1
ATOM 1447 O O . TRP A 1 189 ? -7.077 15.068 13.669 1.00 45.16 189 TRP A O 1
ATOM 1457 N N . ALA A 1 190 ? -8.299 16.577 14.870 1.00 41.75 190 ALA A N 1
ATOM 1458 C CA . ALA A 1 190 ? -8.214 17.856 14.173 1.00 41.75 190 ALA A CA 1
ATOM 1459 C C . ALA A 1 190 ? -7.619 17.821 12.757 1.00 41.75 190 ALA A C 1
ATOM 1461 O O . ALA A 1 190 ? -6.406 17.885 12.565 1.00 41.75 190 ALA A O 1
ATOM 1462 N N . VAL A 1 191 ? -8.498 17.822 11.756 1.00 43.72 191 VAL A N 1
ATOM 1463 C CA . VAL A 1 191 ? -8.185 18.456 10.474 1.00 43.72 191 VAL A CA 1
ATOM 1464 C C . VAL A 1 191 ? -8.624 19.914 10.593 1.00 43.72 191 VAL A C 1
ATOM 1466 O O . VAL A 1 191 ? -9.819 20.177 10.696 1.00 43.72 191 VAL A O 1
ATOM 1469 N N . GLY A 1 192 ? -7.655 20.830 10.568 1.00 43.44 192 GLY A N 1
ATOM 1470 C CA . GLY A 1 192 ? -7.871 22.246 10.267 1.00 43.44 192 GLY A CA 1
ATOM 1471 C C . GLY A 1 192 ? -7.771 23.189 11.460 1.00 43.44 192 GLY A C 1
ATOM 1472 O O . GLY A 1 192 ? -8.800 23.542 12.020 1.00 43.44 192 GLY A O 1
ATOM 1473 N N . ASP A 1 193 ? -6.550 23.621 11.791 1.00 41.78 193 ASP A N 1
ATOM 1474 C CA . ASP A 1 193 ? -6.326 24.982 12.306 1.00 41.78 193 ASP A CA 1
ATOM 1475 C C . ASP A 1 193 ? -4.858 25.427 12.141 1.00 41.78 193 ASP A C 1
ATOM 1477 O O . ASP A 1 193 ? -4.173 25.738 13.106 1.00 41.78 193 ASP A O 1
ATOM 1481 N N . GLU A 1 194 ? -4.335 25.400 10.911 1.00 46.59 194 GLU A N 1
ATOM 1482 C CA . GLU A 1 194 ? -3.100 26.125 10.562 1.00 46.59 194 GLU A CA 1
ATOM 1483 C C . GLU A 1 194 ? -3.239 26.669 9.134 1.00 46.59 194 GLU A C 1
ATOM 1485 O O . GLU A 1 194 ? -2.651 26.136 8.204 1.00 46.59 194 GLU A O 1
ATOM 1490 N N . ASP A 1 195 ? -4.091 27.681 8.973 1.00 44.00 195 ASP A N 1
ATOM 1491 C CA . ASP A 1 195 ? -4.003 28.699 7.916 1.00 44.00 195 ASP A CA 1
ATOM 1492 C C . ASP A 1 195 ? -4.616 29.998 8.497 1.00 44.00 195 ASP A C 1
ATOM 1494 O O . ASP A 1 195 ? -5.620 30.518 8.014 1.00 44.00 195 ASP A O 1
ATOM 1498 N N . GLU A 1 196 ? -4.049 30.503 9.603 1.00 41.69 196 GLU A N 1
ATOM 1499 C CA . GLU A 1 196 ? -4.116 31.942 9.891 1.00 41.69 196 GLU A CA 1
ATOM 1500 C C . GLU A 1 196 ? -3.018 32.596 9.043 1.00 41.69 196 GLU A C 1
ATOM 1502 O O . GLU A 1 196 ? -1.846 32.640 9.417 1.00 41.69 196 GLU A O 1
ATOM 1507 N N . GLU A 1 197 ? -3.402 33.027 7.841 1.00 44.66 197 GLU A N 1
ATOM 1508 C CA . GLU A 1 197 ? -2.643 33.993 7.055 1.00 44.66 197 GLU A CA 1
ATOM 1509 C C . GLU A 1 197 ? -2.525 35.280 7.890 1.00 44.66 197 GLU A C 1
ATOM 1511 O O . GLU A 1 197 ? -3.474 36.058 7.993 1.00 44.66 197 GLU A O 1
ATOM 1516 N N . GLU A 1 198 ? -1.372 35.498 8.529 1.00 44.50 198 GLU A N 1
ATOM 1517 C CA . GLU A 1 198 ? -0.976 36.836 8.970 1.00 44.50 198 GLU A CA 1
ATOM 1518 C C . GLU A 1 198 ? -0.780 37.683 7.703 1.00 44.50 198 GLU A C 1
ATOM 1520 O O . GLU A 1 198 ? 0.281 37.660 7.076 1.00 44.50 198 GLU A O 1
ATOM 1525 N N . GLU A 1 199 ? -1.831 38.392 7.283 1.00 46.06 199 GLU A N 1
ATOM 1526 C CA . GLU A 1 199 ? -1.676 39.525 6.377 1.00 46.06 199 GLU A CA 1
ATOM 1527 C C . GLU A 1 199 ? -0.804 40.569 7.090 1.00 46.06 199 GLU A C 1
ATOM 1529 O O . GLU A 1 199 ? -1.214 41.190 8.071 1.00 46.06 199 GLU A O 1
ATOM 1534 N N . GLU A 1 200 ? 0.440 40.714 6.626 1.00 51.22 200 GLU A N 1
ATOM 1535 C CA . GLU A 1 200 ? 1.286 41.858 6.954 1.00 51.22 200 GLU A CA 1
ATOM 1536 C C . GLU A 1 200 ? 0.597 43.128 6.430 1.00 51.22 200 GLU A C 1
ATOM 1538 O O . GLU A 1 200 ? 0.613 43.418 5.232 1.00 51.22 200 GLU A O 1
ATOM 1543 N N . ASP A 1 201 ? -0.014 43.874 7.353 1.00 48.47 201 ASP A N 1
ATOM 1544 C CA . ASP A 1 201 ? -0.385 45.279 7.191 1.00 48.47 201 ASP A CA 1
ATOM 1545 C C . ASP A 1 201 ? 0.871 46.089 6.809 1.00 48.47 201 ASP A C 1
ATOM 1547 O O . ASP A 1 201 ? 1.674 46.455 7.671 1.00 48.47 201 ASP A O 1
ATOM 1551 N N . ASP A 1 202 ? 1.042 46.385 5.520 1.00 54.47 202 ASP A N 1
ATOM 1552 C CA . ASP A 1 202 ? 2.014 47.370 5.027 1.00 54.47 202 ASP A CA 1
ATOM 1553 C C . ASP A 1 202 ? 1.277 48.691 4.728 1.00 54.47 202 ASP A C 1
ATOM 1555 O O . ASP A 1 202 ? 1.015 49.054 3.579 1.00 54.47 202 ASP A O 1
ATOM 1559 N N . ASP A 1 203 ? 0.896 49.388 5.804 1.00 56.44 203 ASP A N 1
ATOM 1560 C CA . ASP A 1 203 ? 0.433 50.781 5.804 1.00 56.44 203 ASP A CA 1
ATOM 1561 C C . ASP A 1 203 ? 1.519 51.681 6.446 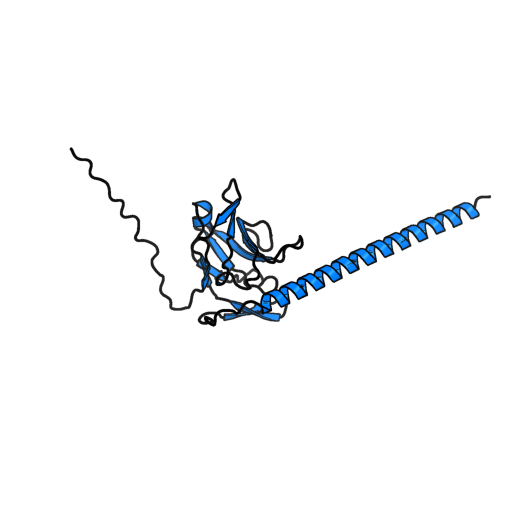1.00 56.44 203 ASP A C 1
ATOM 1563 O O . ASP A 1 203 ? 1.511 51.883 7.661 1.00 56.44 203 ASP A O 1
ATOM 1567 N N . GLU A 1 204 ? 2.466 52.199 5.641 1.00 43.03 204 GLU A N 1
ATOM 1568 C CA . GLU A 1 204 ? 2.981 53.603 5.599 1.00 43.03 204 GLU A CA 1
ATOM 1569 C C . GLU A 1 204 ? 4.264 53.785 4.759 1.00 43.03 204 GLU A C 1
ATOM 1571 O O . GLU A 1 204 ? 5.333 53.228 5.100 1.00 43.03 204 GLU A O 1
#

Foldseek 3Di:
DPPVVVVVVVVVVVVVVVVVVVVVVVVVVVVVVVVVVLVVVLVVLLVPDPDPPPLAQWDWDAQPPPRDTATDHQKKAKCFWPDDVRCQQHGGIWGFDPPDTQPPRATKTWDQGPVRQIKIWHWEDDPVNAATKIAIARDPHDPDHQKMDRDSDRYQQPDQGWIFGHPPVDTDTTRRTHMGHDHPPPPDDDDDDPDPPPPPPPDD

Mean predicted aligned error: 15.05 Å

Solvent-accessible surface area (backbone atoms only — not comparable to full-atom values): 12041 Å² total; per-residue (Å²): 141,68,66,68,63,54,54,52,52,54,53,49,56,53,49,53,52,51,52,52,51,51,53,50,53,50,52,54,48,50,54,51,52,49,53,52,53,49,53,53,49,53,54,52,48,56,70,69,61,84,74,71,88,81,56,80,53,52,43,82,45,70,23,87,87,78,68,44,76,35,78,43,45,63,27,35,35,30,70,11,38,81,56,72,72,36,30,56,64,48,41,41,68,26,36,50,46,89,85,60,71,48,42,92,76,24,73,32,32,36,27,70,26,93,88,69,49,64,31,31,38,38,51,44,72,43,91,83,78,52,64,39,25,43,29,32,23,78,53,83,92,49,88,83,40,49,26,35,31,75,45,70,61,80,47,70,57,72,57,81,71,61,31,40,31,57,65,94,84,47,76,42,82,27,84,58,58,47,42,38,72,49,40,93,85,66,73,84,80,74,87,82,90,86,81,81,77,78,77,79,84,85,85,131

Nearest PDB structures (foldseek):
  6ybp-assembly1_L  TM=3.586E-01  e=3.489E+00  Methylorubrum extorquens AM1

Radius of gyration: 25.61 Å; Cα contacts (8 Å, |Δi|>4): 314; chains: 1; bounding box: 32×101×74 Å

Secondary structure (DSSP, 8-state):
--HHHHHHHHHHHHHHHHHHHHHHHHHHHHHHHHHHHHHHHHHHHHTSS---S--TTEEEEE-TTT--EEEEESEEEE---SSHHHHHHHSEEEEEPSSS--BTTB--EEEE-TTS-EEEEEEE--TTSPPPEEEEESSTT-S--SEEEE---SSGGG--SPEEEE-SSSEEEESS--EEEPPTT-----S-------------

Organism: NCBI:txid156173

Sequence (204 aa):
LNTHAVAASASATAREKAEQAQVSARAARLVAEEKAATAAATELAASIIEEPEETSGMIEVSDPITNNKIRCYHSIRCSGGTGIFQRHNFEGLWALSKGEEVSGGHAHYEHRTPNGQVVHLFHVNSAYGGAPRWVIGPVPGNENGWGFVDTAATHPEIIQEKWMVWMETSWEESRRLLFRGVVDGAEEWAVGDEDEEEEEDDDE

pLDDT: mean 75.61, std 15.99, range [41.09, 95.69]